Protein AF-A0A523D153-F1 (afdb_monomer_lite)

pLDDT: mean 90.34, std 15.84, range [31.28, 98.62]

Sequence (306 aa):
MENKLIPFLAMSMILGVILCGTTPAQNKPKIAVFAGSNATVQNSVPLVSSNKARAQHGLPLRTNPDGSPDRFDHLVPQRLAAPVEVLIEQFSGHPLERDVAELYGPPDGYLDSKGRLHTTRQNPEDKPVYRVTLLPEDGLYLLPYMALQADGTAWDAPCAFPNSPFEKCRQTFFPDPSRLFEEIDRGIGGNSGGGTANLLSSKADFDFFRALPSGGYTKGLSHTDRTDVGSGGIEPETVGEDFFPYAPYRKDPRMEDLAKVTNTVQRALNTGDYVGAIWLESSYNVAGTTYWLNLLIDTELPISGN

Radius of gyration: 28.67 Å; chains: 1; bounding box: 103×35×86 Å

Secondary structure (DSSP, 8-state):
------PPP-----------------PPPEEEEEE-TT-GGGBPPP-PPPHHHHHHTTPPPPB-TTSPBPS-PPEEEEE-SS-EEEEEETT-S-GGGGTTGGGSPPPSEEE-TTS-EESS--STTPEEEEEEEE-GGG-EEEEE---B-TTSPBP-SSBSSTT--GGGB---B-SSTHHHHHHHHHSGGG--TTS-S-TTTTT-EEEEEESS-SS--TT-B-GGG--SS-SSPBPPP-BTTTB--SSSS--PPPTTHHHHHHHHHHHHHTTS--S-EEEE--TTTHHHHHHHHHHH---SS-EEE-

Structure (mmCIF, N/CA/C/O backbone):
data_AF-A0A523D153-F1
#
_entry.id   AF-A0A523D153-F1
#
loop_
_atom_site.group_PDB
_atom_site.id
_atom_site.type_symbol
_atom_site.label_atom_id
_atom_site.label_alt_id
_atom_site.label_comp_id
_atom_site.label_asym_id
_atom_site.label_entity_id
_atom_site.label_seq_id
_atom_site.pdbx_PDB_ins_code
_atom_site.Cartn_x
_atom_site.Cartn_y
_atom_site.Cartn_z
_atom_site.occupancy
_atom_site.B_iso_or_equiv
_atom_site.auth_seq_id
_atom_site.auth_comp_id
_atom_site.auth_asym_id
_atom_site.auth_atom_id
_atom_site.pdbx_PDB_model_num
ATOM 1 N N . MET A 1 1 ? 78.912 -14.822 59.080 1.00 39.81 1 MET A N 1
ATOM 2 C CA . MET A 1 1 ? 79.195 -15.597 57.856 1.00 39.81 1 MET A CA 1
ATOM 3 C C . MET A 1 1 ? 77.979 -15.493 56.966 1.00 39.81 1 MET A C 1
ATOM 5 O O . MET A 1 1 ? 76.878 -15.777 57.415 1.00 39.81 1 MET A O 1
ATOM 9 N N . GLU A 1 2 ? 78.199 -14.931 55.787 1.00 36.19 2 GLU A N 1
ATOM 10 C CA . GLU A 1 2 ? 77.207 -14.559 54.782 1.00 36.19 2 GLU A CA 1
ATOM 11 C C . GLU A 1 2 ? 76.484 -15.768 54.174 1.00 36.19 2 GLU A C 1
ATOM 13 O O . GLU A 1 2 ? 77.119 -16.779 53.888 1.00 36.19 2 GLU A O 1
ATOM 18 N N . ASN A 1 3 ? 75.176 -15.628 53.923 1.00 34.31 3 ASN A N 1
ATOM 19 C CA . ASN A 1 3 ? 74.532 -15.711 52.595 1.00 34.31 3 ASN A CA 1
ATOM 20 C C . ASN A 1 3 ? 72.999 -15.777 52.776 1.00 34.31 3 ASN A C 1
ATOM 22 O O . ASN A 1 3 ? 72.496 -16.666 53.450 1.00 34.31 3 ASN A O 1
ATOM 26 N N . LYS A 1 4 ? 72.271 -14.703 52.426 1.00 36.41 4 LYS A N 1
ATOM 27 C CA . LYS A 1 4 ? 71.553 -14.442 51.146 1.00 36.41 4 LYS A CA 1
ATOM 28 C C . LYS A 1 4 ? 70.239 -15.249 51.015 1.00 36.41 4 LYS A C 1
ATOM 30 O O . LYS A 1 4 ? 70.281 -16.467 50.982 1.00 36.41 4 LYS A O 1
ATOM 35 N N . LEU A 1 5 ? 69.066 -14.601 51.152 1.00 36.75 5 LEU A N 1
ATOM 36 C CA . LEU A 1 5 ? 68.212 -14.004 50.082 1.00 36.75 5 LEU A CA 1
ATOM 37 C C . LEU A 1 5 ? 67.652 -15.089 49.124 1.00 36.75 5 LEU A C 1
ATOM 39 O O . LEU A 1 5 ? 68.444 -15.764 48.484 1.00 36.75 5 LEU A O 1
ATOM 43 N N . ILE A 1 6 ? 66.338 -15.352 48.990 1.00 37.50 6 ILE A N 1
ATOM 44 C CA . ILE A 1 6 ? 65.244 -14.545 48.377 1.00 37.50 6 ILE A CA 1
ATOM 45 C C . ILE A 1 6 ? 63.871 -15.207 48.710 1.00 37.50 6 ILE A C 1
ATOM 47 O O . ILE A 1 6 ? 63.820 -16.436 48.779 1.00 37.50 6 ILE A O 1
ATOM 51 N N . PRO A 1 7 ? 62.750 -14.460 48.855 1.00 42.81 7 PRO A N 1
ATOM 52 C CA . PRO A 1 7 ? 61.400 -15.019 48.994 1.00 42.81 7 PRO A CA 1
ATOM 53 C C . PRO A 1 7 ? 60.719 -15.267 47.632 1.00 42.81 7 PRO A C 1
ATOM 55 O O . PRO A 1 7 ? 60.815 -14.445 46.721 1.00 42.81 7 PRO A O 1
ATOM 58 N N . PHE A 1 8 ? 59.985 -16.376 47.498 1.00 34.81 8 PHE A N 1
ATOM 59 C CA . PHE A 1 8 ? 59.104 -16.623 46.351 1.00 34.81 8 PHE A CA 1
ATOM 60 C C . PHE A 1 8 ? 57.790 -15.848 46.515 1.00 34.81 8 PHE A C 1
ATOM 62 O O . PHE A 1 8 ? 57.039 -16.045 47.470 1.00 34.81 8 PHE A O 1
ATOM 69 N N . LEU A 1 9 ? 57.538 -14.961 45.557 1.00 34.19 9 LEU A N 1
ATOM 70 C CA . LEU A 1 9 ? 56.315 -14.193 45.372 1.00 34.19 9 LEU A CA 1
ATOM 71 C C . LEU A 1 9 ? 55.203 -15.139 44.876 1.00 34.19 9 LEU A C 1
ATOM 73 O O . LEU A 1 9 ? 55.314 -15.711 43.792 1.00 34.19 9 LEU A O 1
ATOM 77 N N . ALA A 1 10 ? 54.136 -15.318 45.655 1.00 35.00 10 ALA A N 1
ATOM 78 C CA . ALA A 1 10 ? 52.943 -16.036 45.214 1.00 35.00 10 ALA A CA 1
ATOM 79 C C . ALA A 1 10 ? 52.127 -15.132 44.274 1.00 35.00 10 ALA A C 1
ATOM 81 O O . ALA A 1 10 ? 51.508 -14.158 44.701 1.00 35.00 10 ALA A O 1
ATOM 82 N N . MET A 1 11 ? 52.158 -15.445 42.979 1.00 31.28 11 MET A N 1
ATOM 83 C CA . MET A 1 11 ? 51.355 -14.788 41.953 1.00 31.28 11 MET A CA 1
ATOM 84 C C . MET A 1 11 ? 49.903 -15.271 42.065 1.00 31.28 11 MET A C 1
ATOM 86 O O . MET A 1 11 ? 49.572 -16.379 41.650 1.00 31.28 11 MET A O 1
ATOM 90 N N . SER A 1 12 ? 49.043 -14.447 42.662 1.00 36.75 12 SER A N 1
ATOM 91 C CA . SER A 1 12 ? 47.602 -14.692 42.734 1.00 36.75 12 SER A CA 1
ATOM 92 C C . SER A 1 12 ? 46.968 -14.360 41.378 1.00 36.75 12 SER A C 1
ATOM 94 O O . SER A 1 12 ? 46.832 -13.192 41.014 1.00 36.75 12 SER A O 1
ATOM 96 N N . MET A 1 13 ? 46.633 -15.390 40.595 1.00 32.81 13 MET A N 1
ATOM 97 C CA . MET A 1 13 ? 45.833 -15.260 39.374 1.00 32.81 13 MET A CA 1
ATOM 98 C C . MET A 1 13 ? 44.386 -14.936 39.763 1.00 32.81 13 MET A C 1
ATOM 100 O O . MET A 1 13 ? 43.643 -15.803 40.220 1.00 32.81 13 MET A O 1
ATOM 104 N N . ILE A 1 14 ? 43.980 -13.682 39.566 1.00 41.72 14 ILE A N 1
ATOM 105 C CA . ILE A 1 14 ? 42.570 -13.286 39.570 1.00 41.72 14 ILE A CA 1
ATOM 106 C C . ILE A 1 14 ? 41.962 -13.807 38.267 1.00 41.72 14 ILE A C 1
ATOM 108 O O . ILE A 1 14 ? 42.199 -13.262 37.189 1.00 41.72 14 ILE A O 1
ATOM 112 N N . LEU A 1 15 ? 41.202 -14.895 38.369 1.00 38.06 15 LEU A N 1
ATOM 113 C CA . LEU A 1 15 ? 40.395 -15.425 37.280 1.00 38.06 15 LEU A CA 1
ATOM 114 C C . LEU A 1 15 ? 39.203 -14.477 37.071 1.00 38.06 15 LEU A C 1
ATOM 116 O O . LEU A 1 15 ? 38.186 -14.564 37.757 1.00 38.06 15 LEU A O 1
ATOM 120 N N . GLY A 1 16 ? 39.365 -13.518 36.159 1.00 37.78 16 GLY A N 1
ATOM 121 C CA . GLY A 1 16 ? 38.284 -12.658 35.696 1.00 37.78 16 GLY A CA 1
ATOM 122 C C . GLY A 1 16 ? 37.251 -13.495 34.950 1.00 37.78 16 GLY A C 1
ATOM 123 O O . GLY A 1 16 ? 37.474 -13.898 33.811 1.00 37.78 16 GLY A O 1
ATOM 124 N N . VAL A 1 17 ? 36.121 -13.762 35.600 1.00 40.28 17 VAL A N 1
ATOM 125 C CA . VAL A 1 17 ? 34.927 -14.286 34.939 1.00 40.28 17 VAL A CA 1
ATOM 126 C C . VAL A 1 17 ? 34.417 -13.185 34.015 1.00 40.28 17 VAL A C 1
ATOM 128 O O . VAL A 1 17 ? 33.747 -12.247 34.444 1.00 40.28 17 VAL A O 1
ATOM 131 N N . ILE A 1 18 ? 34.769 -13.282 32.734 1.00 45.41 18 ILE A N 1
ATOM 132 C CA . ILE A 1 18 ? 34.091 -12.550 31.670 1.00 45.41 18 ILE A CA 1
ATOM 133 C C . ILE A 1 18 ? 32.700 -13.176 31.573 1.00 45.41 18 ILE A C 1
ATOM 135 O O . ILE A 1 18 ? 32.500 -14.191 30.907 1.00 45.41 18 ILE A O 1
ATOM 139 N N . LEU A 1 19 ? 31.741 -12.590 32.290 1.00 42.06 19 LEU A N 1
ATOM 140 C CA . LEU A 1 19 ? 30.324 -12.766 32.010 1.00 42.06 19 LEU A CA 1
ATOM 141 C C . LEU A 1 19 ? 30.092 -12.202 30.609 1.00 42.06 19 LEU A C 1
ATOM 143 O O . LEU A 1 19 ? 29.842 -11.013 30.425 1.00 42.06 19 LEU A O 1
ATOM 147 N N . CYS A 1 20 ? 30.221 -13.073 29.609 1.00 40.22 20 CYS A N 1
ATOM 148 C CA . CYS A 1 20 ? 29.658 -12.866 28.289 1.00 40.22 20 CYS A CA 1
ATOM 149 C C . CYS A 1 20 ? 28.137 -12.898 28.474 1.00 40.22 20 CYS A C 1
ATOM 151 O O . CYS A 1 20 ? 27.485 -13.927 28.315 1.00 40.22 20 CYS A O 1
ATOM 153 N N . GLY A 1 21 ? 27.592 -11.783 28.959 1.00 40.19 21 GLY A N 1
ATOM 154 C CA . GLY A 1 21 ? 26.166 -11.558 28.997 1.00 40.19 21 GLY A CA 1
ATOM 155 C C . GLY A 1 21 ? 25.703 -11.492 27.556 1.00 40.19 2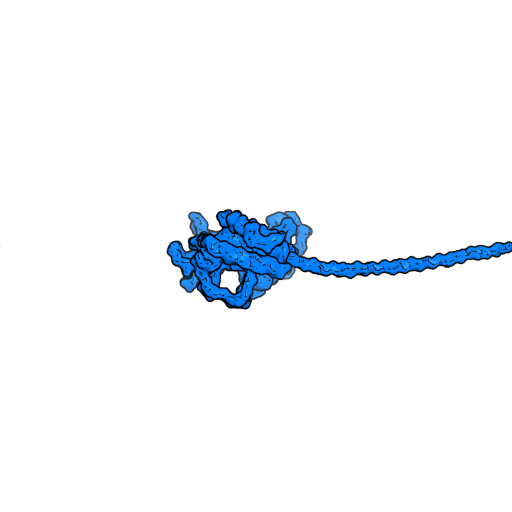1 GLY A C 1
ATOM 156 O O . GLY A 1 21 ? 25.866 -10.469 26.898 1.00 40.19 21 GLY A O 1
ATOM 157 N N . THR A 1 22 ? 25.134 -12.586 27.063 1.00 43.88 22 THR A N 1
ATOM 158 C CA . THR A 1 22 ? 24.150 -12.516 25.992 1.00 43.88 22 THR A CA 1
ATOM 159 C C . THR A 1 22 ? 23.077 -11.564 26.495 1.00 43.88 22 THR A C 1
ATOM 161 O O . THR A 1 22 ? 22.284 -11.928 27.365 1.00 43.88 22 THR A O 1
ATOM 164 N N . THR A 1 23 ? 23.107 -10.313 26.042 1.00 40.59 23 THR A N 1
ATOM 165 C CA . THR A 1 23 ? 21.987 -9.404 26.248 1.00 40.59 23 THR A CA 1
ATOM 166 C C . THR A 1 23 ? 20.793 -10.121 25.623 1.00 40.59 23 THR A C 1
ATOM 168 O O . THR A 1 23 ? 20.863 -10.426 24.428 1.00 40.59 23 THR A O 1
ATOM 171 N N . PRO A 1 24 ? 19.755 -10.509 26.386 1.00 47.00 24 PRO A N 1
ATOM 172 C CA . PRO A 1 24 ? 18.552 -11.023 25.755 1.00 47.00 24 PRO A CA 1
ATOM 173 C C . PRO A 1 24 ? 18.107 -9.957 24.758 1.00 47.00 24 PRO A C 1
ATOM 175 O O . PRO A 1 24 ? 18.145 -8.767 25.086 1.00 47.00 24 PRO A O 1
ATOM 178 N N . ALA A 1 25 ? 17.772 -10.368 23.531 1.00 51.56 25 ALA A N 1
ATOM 179 C CA . ALA A 1 25 ? 17.141 -9.470 22.578 1.00 51.56 25 ALA A CA 1
ATOM 180 C C . ALA A 1 25 ? 16.007 -8.773 23.332 1.00 51.56 25 ALA A C 1
ATOM 182 O O . A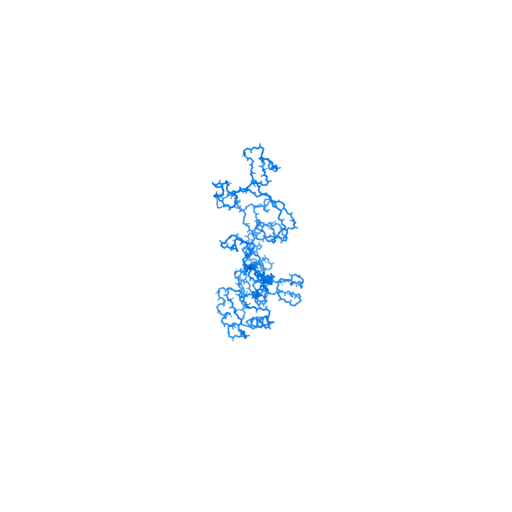LA A 1 25 ? 15.123 -9.440 23.870 1.00 51.56 25 ALA A O 1
ATOM 183 N N . GLN A 1 26 ? 16.108 -7.456 23.495 1.00 56.56 26 GLN A N 1
ATOM 184 C CA . GLN A 1 26 ? 15.064 -6.697 24.158 1.00 56.56 26 GLN A CA 1
ATOM 185 C C . GLN A 1 26 ? 13.798 -6.937 23.337 1.00 56.56 26 GLN A C 1
ATOM 187 O O . GLN A 1 26 ? 13.765 -6.568 22.163 1.00 56.56 26 GLN A O 1
ATOM 192 N N . ASN A 1 27 ? 12.810 -7.631 23.913 1.00 84.62 27 ASN A N 1
ATOM 193 C CA . ASN A 1 27 ? 11.540 -7.860 23.232 1.00 84.62 27 ASN A CA 1
ATOM 194 C C . ASN A 1 27 ? 11.013 -6.499 22.780 1.00 84.62 27 ASN A C 1
ATOM 196 O O . ASN A 1 27 ? 10.956 -5.560 23.583 1.00 84.62 27 ASN A O 1
ATOM 200 N N . LYS A 1 28 ? 10.705 -6.376 21.486 1.00 93.31 28 LYS A N 1
ATOM 201 C CA . LYS A 1 28 ? 10.177 -5.129 20.943 1.00 93.31 28 LYS A CA 1
ATOM 202 C C . LYS A 1 28 ? 8.884 -4.779 21.688 1.00 93.31 28 LYS A C 1
ATOM 204 O O . LYS A 1 28 ? 8.113 -5.681 22.019 1.00 93.31 28 LYS A O 1
ATOM 209 N N . PRO A 1 29 ? 8.639 -3.492 21.984 1.00 96.50 29 PRO A N 1
ATOM 210 C CA . PRO A 1 29 ? 7.353 -3.078 22.522 1.00 96.50 29 PRO A CA 1
ATOM 211 C C . PRO A 1 29 ? 6.242 -3.452 21.543 1.00 96.50 29 PRO A C 1
ATOM 213 O O . PRO A 1 29 ? 6.431 -3.356 20.330 1.00 96.50 29 PRO A O 1
ATOM 216 N N . LYS A 1 30 ? 5.078 -3.829 22.071 1.00 97.69 30 LYS A N 1
ATOM 217 C CA . LYS A 1 30 ? 3.891 -4.101 21.263 1.00 97.69 30 LYS A CA 1
ATOM 218 C C . LYS A 1 30 ? 2.938 -2.908 21.300 1.00 97.69 30 LYS A C 1
ATOM 220 O O . LYS A 1 30 ? 2.660 -2.378 22.377 1.00 97.69 30 LYS A O 1
ATOM 225 N N . ILE A 1 31 ? 2.445 -2.477 20.142 1.00 98.50 31 ILE A N 1
ATOM 226 C CA . ILE A 1 31 ? 1.562 -1.311 19.997 1.00 98.50 31 ILE A CA 1
ATOM 227 C C . ILE A 1 31 ? 0.263 -1.736 19.308 1.00 98.50 31 ILE A C 1
ATOM 229 O O . ILE A 1 31 ? 0.290 -2.384 18.262 1.00 98.50 31 ILE A O 1
ATOM 233 N N . ALA A 1 32 ? -0.876 -1.341 19.879 1.00 98.50 32 ALA A N 1
ATOM 234 C CA . ALA A 1 32 ? -2.181 -1.528 19.252 1.00 98.50 32 ALA A CA 1
ATOM 235 C C . ALA A 1 32 ? -2.463 -0.393 18.254 1.00 98.50 32 ALA A C 1
ATOM 237 O O . ALA A 1 32 ? -2.376 0.783 18.605 1.00 98.50 32 ALA A O 1
ATOM 238 N N . VAL A 1 33 ? -2.818 -0.717 17.013 1.00 98.62 33 VAL A N 1
ATOM 239 C CA . VAL A 1 33 ? -3.101 0.269 15.961 1.00 98.62 33 VAL A CA 1
ATOM 240 C C . VAL A 1 33 ? -4.549 0.129 15.513 1.00 98.62 33 VAL A C 1
ATOM 242 O O . VAL A 1 33 ? -4.951 -0.893 14.962 1.00 98.62 33 VAL A O 1
ATOM 245 N N . PHE A 1 34 ? -5.341 1.171 15.728 1.00 98.31 34 PHE A N 1
ATOM 246 C CA . PHE A 1 34 ? -6.773 1.170 15.471 1.00 98.31 34 PHE A CA 1
ATOM 247 C C . PHE A 1 34 ? -7.101 1.916 14.179 1.00 98.31 34 PHE A C 1
ATOM 249 O O . PHE A 1 34 ? -6.749 3.085 14.012 1.00 98.31 34 PHE A O 1
ATOM 256 N N . ALA A 1 35 ? -7.833 1.252 13.286 1.00 97.31 35 ALA A N 1
ATOM 257 C CA . ALA A 1 35 ? -8.480 1.893 12.154 1.00 97.31 35 ALA A CA 1
ATOM 258 C C . ALA A 1 35 ? -9.766 2.599 12.604 1.00 97.31 35 ALA A C 1
ATOM 260 O O . ALA A 1 35 ? -10.737 1.948 13.007 1.00 97.31 35 ALA A O 1
ATOM 261 N N . GLY A 1 36 ? -9.754 3.924 12.496 1.00 95.81 36 GLY A N 1
ATOM 262 C CA . GLY A 1 36 ? -10.896 4.813 12.639 1.00 95.81 36 GLY A CA 1
ATOM 263 C C . GLY A 1 36 ? -11.528 5.208 11.302 1.00 95.81 36 GLY A C 1
ATOM 264 O O . GLY A 1 36 ? -11.120 4.771 10.212 1.00 95.81 36 GLY A O 1
ATOM 265 N N . SER A 1 37 ? -12.571 6.031 11.410 1.00 95.06 37 SER A N 1
ATOM 266 C CA . SER A 1 37 ? -13.444 6.380 10.291 1.00 95.06 37 SER A CA 1
ATOM 267 C C . SER A 1 37 ? -12.774 7.366 9.343 1.00 95.06 37 SER A C 1
ATOM 269 O O . SER A 1 37 ? -11.946 8.180 9.746 1.00 95.06 37 SER A O 1
ATOM 271 N N . ASN A 1 38 ? -13.131 7.333 8.060 1.00 94.75 38 ASN A N 1
ATOM 272 C CA . ASN A 1 38 ? -12.709 8.337 7.080 1.00 94.75 38 ASN A CA 1
ATOM 273 C C . ASN A 1 38 ? -11.177 8.595 7.018 1.00 94.75 38 ASN A C 1
ATOM 275 O O . ASN A 1 38 ? -10.746 9.648 6.544 1.00 94.75 38 ASN A O 1
ATOM 279 N N . ALA A 1 39 ? -10.352 7.657 7.487 1.00 94.81 39 ALA A N 1
ATOM 280 C CA . ALA A 1 39 ? -8.916 7.790 7.685 1.00 94.81 39 ALA A CA 1
ATOM 281 C C . ALA A 1 39 ? -8.197 7.866 6.336 1.00 94.81 39 ALA A C 1
ATOM 283 O O . ALA A 1 39 ? -7.869 6.852 5.721 1.00 94.81 39 ALA A O 1
ATOM 284 N N . THR A 1 40 ? -7.935 9.081 5.855 1.00 91.62 40 THR A N 1
ATOM 285 C CA . THR A 1 40 ? -7.307 9.308 4.544 1.00 91.62 40 THR A CA 1
ATOM 286 C C . THR A 1 40 ? -5.883 8.773 4.462 1.00 91.62 40 THR A C 1
ATOM 288 O O . THR A 1 40 ? -5.422 8.482 3.365 1.00 91.62 40 THR A O 1
ATOM 291 N N . VAL A 1 41 ? -5.212 8.582 5.602 1.00 92.12 41 VAL A N 1
ATOM 292 C CA . VAL A 1 41 ? -3.912 7.895 5.671 1.00 92.12 41 VAL A CA 1
ATOM 293 C C . VAL A 1 41 ? -4.006 6.426 5.241 1.00 92.12 41 VAL A C 1
ATOM 295 O O . VAL A 1 41 ? -3.044 5.872 4.730 1.00 92.12 41 VAL A O 1
ATOM 298 N N . GLN A 1 42 ? -5.181 5.805 5.377 1.00 93.94 42 GLN A N 1
ATOM 299 C CA . GLN A 1 42 ? -5.446 4.434 4.939 1.00 93.94 42 GLN A CA 1
ATOM 300 C C . GLN A 1 42 ? -5.998 4.374 3.506 1.00 93.94 42 GLN A C 1
ATOM 302 O O . GLN A 1 42 ? -6.538 3.351 3.101 1.00 93.94 42 GLN A O 1
ATOM 307 N N . ASN A 1 43 ? -5.925 5.461 2.735 1.00 93.44 43 ASN A N 1
ATOM 308 C CA . ASN A 1 43 ? -6.422 5.497 1.364 1.00 93.44 43 ASN A CA 1
ATOM 309 C C . ASN A 1 43 ? -5.305 5.253 0.345 1.00 93.44 43 ASN A C 1
ATOM 311 O O . ASN A 1 43 ? -4.259 5.895 0.387 1.00 93.44 43 ASN A O 1
ATOM 315 N N . SER A 1 44 ? -5.590 4.424 -0.653 1.00 90.69 44 SER A N 1
ATOM 316 C CA . SER A 1 44 ? -4.812 4.347 -1.887 1.00 90.69 44 SER A CA 1
ATOM 317 C C . SER A 1 44 ? -5.344 5.339 -2.925 1.00 90.69 44 SER A C 1
ATOM 319 O O . SER A 1 44 ? -6.539 5.648 -2.988 1.00 90.69 44 SER A O 1
ATOM 321 N N . VAL A 1 45 ? -4.454 5.867 -3.766 1.00 87.44 45 VAL A N 1
ATOM 322 C CA . VAL A 1 45 ? -4.877 6.632 -4.948 1.00 87.44 45 VAL A CA 1
ATOM 323 C C . VAL A 1 45 ? -5.671 5.732 -5.908 1.00 87.44 45 VAL A C 1
ATOM 325 O O . VAL A 1 45 ? -5.484 4.512 -5.902 1.00 87.44 45 VAL A O 1
ATOM 328 N N . PRO A 1 46 ? -6.545 6.293 -6.764 1.00 88.56 46 PRO A N 1
ATOM 329 C CA . PRO A 1 46 ? -7.259 5.505 -7.763 1.00 88.56 46 PRO A CA 1
ATOM 330 C C . PRO A 1 46 ? -6.304 4.670 -8.630 1.00 88.56 46 PRO A C 1
ATOM 332 O O . PRO A 1 46 ? -5.433 5.217 -9.303 1.00 88.56 46 PRO A O 1
ATOM 335 N N . LEU A 1 47 ? -6.489 3.348 -8.647 1.00 93.50 47 LEU A N 1
ATOM 336 C CA . LEU A 1 47 ? -5.630 2.436 -9.409 1.00 93.50 47 LEU A CA 1
ATOM 337 C C . LEU A 1 47 ? -6.050 2.421 -10.889 1.00 93.50 47 LEU A C 1
ATOM 339 O O . LEU A 1 47 ? -7.028 1.766 -11.260 1.00 93.50 47 LEU A O 1
ATOM 343 N N . VAL A 1 48 ? -5.348 3.165 -11.738 1.00 94.69 48 VAL A N 1
ATOM 344 C CA . VAL A 1 48 ? -5.672 3.328 -13.171 1.00 94.69 48 VAL A CA 1
ATOM 345 C C . VAL A 1 48 ? -4.937 2.280 -14.018 1.00 94.69 48 VAL A C 1
ATOM 347 O O . VAL A 1 48 ? -3.786 1.955 -13.755 1.00 94.69 48 VAL A O 1
ATOM 350 N N . SER A 1 49 ? -5.558 1.717 -15.052 1.00 96.94 49 SER A N 1
ATOM 351 C CA . SER A 1 49 ? -4.856 0.758 -15.917 1.00 96.94 49 SER A CA 1
ATOM 352 C C . SER A 1 49 ? -3.721 1.451 -16.677 1.00 96.94 49 SER A C 1
ATOM 354 O O . SER A 1 49 ? -3.951 2.428 -17.400 1.00 96.94 49 SER A O 1
ATOM 356 N N . SER A 1 50 ? -2.509 0.920 -16.519 1.00 97.25 50 SER A N 1
ATOM 357 C CA . SER A 1 50 ? -1.286 1.389 -17.181 1.00 97.25 50 SER A CA 1
ATOM 358 C C . SER A 1 50 ? -1.373 1.345 -18.711 1.00 97.25 50 SER A C 1
ATOM 360 O O . SER A 1 50 ? -2.110 0.544 -19.292 1.00 97.25 50 SER A O 1
ATOM 362 N N . ASN A 1 51 ? -0.556 2.153 -19.387 1.00 97.44 51 ASN A N 1
ATOM 363 C CA . ASN A 1 51 ? -0.336 2.056 -20.828 1.00 97.44 51 ASN A CA 1
ATOM 364 C C . ASN A 1 51 ? 0.260 0.703 -21.225 1.00 97.44 51 ASN A C 1
ATOM 366 O O . ASN A 1 51 ? -0.052 0.208 -22.305 1.00 97.44 51 ASN A O 1
ATOM 370 N N . LYS A 1 52 ? 1.032 0.053 -20.344 1.00 96.94 52 LYS A N 1
ATOM 371 C CA . LYS A 1 52 ? 1.463 -1.341 -20.541 1.00 96.94 52 LYS A CA 1
ATOM 372 C C . LYS A 1 52 ? 0.280 -2.304 -20.628 1.00 96.94 52 LYS A C 1
ATOM 374 O O . LYS A 1 52 ? 0.207 -3.070 -21.586 1.00 96.94 52 LYS A O 1
ATOM 379 N N . ALA A 1 53 ? -0.665 -2.228 -19.689 1.00 97.69 53 ALA A N 1
ATOM 380 C CA . ALA A 1 53 ? -1.883 -3.036 -19.737 1.00 97.69 53 ALA A CA 1
ATOM 381 C C . ALA A 1 53 ? -2.712 -2.722 -20.985 1.00 97.69 53 ALA A C 1
ATOM 383 O O . ALA A 1 53 ? -3.122 -3.620 -21.715 1.00 97.69 53 ALA A O 1
ATOM 384 N N . ARG A 1 54 ? -2.911 -1.434 -21.277 1.00 98.12 54 ARG A N 1
ATOM 385 C CA . ARG A 1 54 ? -3.693 -0.992 -22.436 1.00 98.12 54 ARG A CA 1
ATOM 386 C C . ARG A 1 54 ? -3.107 -1.504 -23.745 1.00 98.12 54 ARG A C 1
ATOM 388 O O . ARG A 1 54 ? -3.832 -2.114 -24.522 1.00 98.12 54 ARG A O 1
ATOM 395 N N . ALA A 1 55 ? -1.801 -1.339 -23.952 1.00 97.12 55 ALA A N 1
ATOM 396 C CA . ALA A 1 55 ? -1.109 -1.828 -25.141 1.00 97.12 55 ALA A CA 1
ATOM 397 C C . ALA A 1 55 ? -1.227 -3.352 -25.287 1.00 97.12 55 ALA A C 1
ATOM 399 O O . ALA A 1 55 ? -1.558 -3.838 -26.366 1.00 97.12 55 ALA A O 1
ATOM 400 N N . GLN A 1 56 ? -1.009 -4.099 -24.198 1.00 97.94 56 GLN A N 1
ATOM 401 C CA . GLN A 1 56 ? -1.110 -5.561 -24.194 1.00 97.94 56 GLN A CA 1
ATOM 402 C C . GLN A 1 56 ? -2.509 -6.058 -24.592 1.00 97.94 56 GLN A C 1
ATOM 404 O O . GLN A 1 56 ? -2.630 -7.116 -25.207 1.00 97.94 56 GLN A O 1
ATOM 409 N N . HIS A 1 57 ? -3.552 -5.292 -24.272 1.00 97.88 57 HIS A N 1
ATOM 410 C CA . HIS A 1 57 ? -4.946 -5.651 -24.528 1.00 97.88 57 HIS A CA 1
ATOM 411 C C . HIS A 1 57 ? -5.590 -4.880 -25.694 1.00 97.88 57 HIS A C 1
ATOM 413 O O . HIS A 1 57 ? -6.799 -4.971 -25.889 1.00 97.88 57 HIS A O 1
ATOM 419 N N . GLY A 1 58 ? -4.811 -4.134 -26.487 1.00 97.50 58 GLY A N 1
ATOM 420 C CA . GLY A 1 58 ? -5.324 -3.383 -27.640 1.00 97.50 58 GLY A CA 1
ATOM 421 C C . GLY A 1 58 ? -6.278 -2.235 -27.281 1.00 97.50 58 GLY A C 1
ATO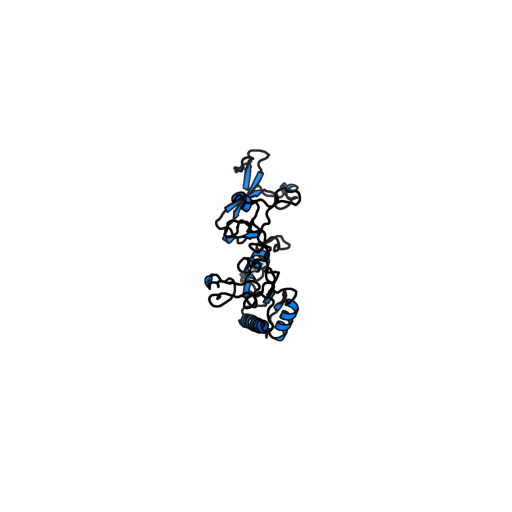M 422 O O . GLY A 1 58 ? -7.106 -1.843 -28.101 1.00 97.50 58 GLY A O 1
ATOM 423 N N . LEU A 1 59 ? -6.186 -1.703 -26.060 1.00 98.00 59 LEU A N 1
ATOM 424 C CA . LEU A 1 59 ? -6.994 -0.580 -25.588 1.00 98.00 59 LEU A CA 1
ATOM 425 C C . LEU A 1 59 ? -6.336 0.763 -25.944 1.00 98.00 59 LEU A C 1
ATOM 427 O O . LEU A 1 59 ? -5.106 0.838 -26.038 1.00 98.00 59 LEU A O 1
ATOM 431 N N . PRO A 1 60 ? -7.120 1.853 -26.072 1.00 96.81 60 PRO A N 1
ATOM 432 C CA . PRO A 1 60 ? -6.572 3.190 -26.258 1.00 96.81 60 PRO A CA 1
ATOM 433 C C . PRO A 1 60 ? -5.570 3.544 -25.159 1.00 96.81 60 PRO A C 1
ATOM 435 O O . PRO A 1 60 ? -5.860 3.388 -23.965 1.00 96.81 60 PRO A O 1
ATOM 438 N N . LEU A 1 61 ? -4.397 4.025 -25.572 1.00 97.25 61 LEU A N 1
ATOM 439 C CA . LEU A 1 61 ? -3.376 4.525 -24.659 1.00 97.25 61 LEU A CA 1
ATOM 440 C C . LEU A 1 61 ? -3.829 5.846 -24.042 1.00 97.25 61 LEU A C 1
ATOM 442 O O . LEU A 1 61 ? -4.517 6.646 -24.675 1.00 97.25 61 LEU A O 1
ATOM 446 N N . ARG A 1 62 ? -3.402 6.081 -22.807 1.00 95.56 62 ARG A N 1
ATOM 447 C CA . ARG A 1 62 ? -3.475 7.390 -22.175 1.00 95.56 62 ARG A CA 1
ATOM 448 C C . ARG A 1 62 ? -2.449 8.319 -22.804 1.00 95.56 62 ARG A C 1
ATOM 450 O O . ARG A 1 62 ? -1.345 7.879 -23.144 1.00 95.56 62 ARG A O 1
ATOM 457 N N . THR A 1 63 ? -2.838 9.577 -22.950 1.00 96.50 63 THR A N 1
ATOM 458 C CA . THR A 1 63 ? -2.054 10.607 -23.625 1.00 96.50 63 THR A CA 1
ATOM 459 C C . THR A 1 63 ? -1.941 11.868 -22.782 1.00 96.50 63 THR A C 1
ATOM 461 O O . THR A 1 63 ? -2.894 12.273 -22.109 1.00 96.50 63 THR A O 1
ATOM 464 N N . ASN A 1 64 ? -0.812 12.548 -22.941 1.00 93.94 64 ASN A N 1
ATOM 465 C CA . ASN A 1 64 ? -0.575 13.901 -22.473 1.00 93.94 64 ASN A CA 1
ATOM 466 C C . ASN A 1 64 ? -1.518 14.901 -23.179 1.00 93.94 64 ASN A C 1
ATOM 468 O O . ASN A 1 64 ? -2.121 14.573 -24.208 1.00 93.94 64 ASN A O 1
ATOM 472 N N . PRO A 1 65 ? -1.611 16.155 -22.693 1.00 95.25 65 PRO A N 1
ATOM 473 C CA . PRO A 1 65 ? -2.421 17.194 -23.336 1.00 95.25 65 PRO A CA 1
ATOM 474 C C . PRO A 1 65 ? -2.059 17.491 -24.801 1.00 95.25 65 PRO A C 1
ATOM 476 O O . PRO A 1 65 ? -2.903 17.983 -25.543 1.00 95.25 65 PRO A O 1
ATOM 479 N N . ASP A 1 66 ? -0.827 17.195 -25.227 1.00 95.38 66 ASP A N 1
ATOM 480 C CA . ASP A 1 66 ? -0.359 17.356 -26.611 1.00 95.38 66 ASP A CA 1
ATOM 481 C C . ASP A 1 66 ? -0.687 16.155 -27.525 1.00 95.38 66 ASP A C 1
ATOM 483 O O . ASP A 1 66 ? -0.334 16.155 -28.703 1.00 95.38 66 ASP A O 1
ATOM 487 N N . GLY A 1 67 ? -1.363 15.130 -26.992 1.00 94.81 67 GLY A N 1
ATOM 488 C CA . GLY A 1 67 ? -1.742 13.911 -27.706 1.00 94.81 67 GLY A CA 1
ATOM 489 C C . GLY A 1 67 ? -0.658 12.831 -27.760 1.00 94.81 67 GLY A C 1
ATOM 490 O O . GLY A 1 67 ? -0.927 11.734 -28.252 1.00 94.81 67 GLY A O 1
ATOM 491 N N . SER A 1 68 ? 0.550 13.083 -27.246 1.00 95.69 68 SER A N 1
ATOM 492 C CA . SER A 1 68 ? 1.579 12.045 -27.127 1.00 95.69 68 SER A CA 1
ATOM 493 C C . SER A 1 68 ? 1.206 11.027 -26.039 1.00 95.69 68 SER A C 1
ATOM 495 O O . SER A 1 68 ? 0.636 11.421 -25.023 1.00 95.69 68 SER A O 1
ATOM 497 N N . PRO A 1 69 ? 1.509 9.724 -26.192 1.00 95.00 69 PRO A N 1
ATOM 498 C CA . PRO A 1 69 ? 1.253 8.746 -25.136 1.00 95.00 69 PRO A CA 1
ATOM 499 C C . PRO A 1 69 ? 1.980 9.095 -23.832 1.00 95.00 69 PRO A C 1
ATOM 501 O O . PRO A 1 69 ? 3.136 9.527 -23.865 1.00 95.00 69 PRO A O 1
ATOM 504 N N . ASP A 1 70 ? 1.331 8.855 -22.689 1.00 93.75 70 ASP A N 1
ATOM 505 C CA . ASP A 1 70 ? 1.961 9.006 -21.375 1.00 93.75 70 ASP A CA 1
ATOM 506 C C . ASP A 1 70 ? 3.255 8.181 -21.350 1.00 93.75 70 ASP A C 1
ATOM 508 O O . ASP A 1 70 ? 3.244 6.967 -21.589 1.00 93.75 70 ASP A O 1
ATOM 512 N N . ARG A 1 71 ? 4.384 8.847 -21.070 1.00 91.56 71 ARG A N 1
ATOM 513 C CA . ARG A 1 71 ? 5.707 8.204 -21.058 1.00 91.56 71 ARG A CA 1
ATOM 514 C C . ARG A 1 71 ? 5.842 7.196 -19.917 1.00 91.56 71 ARG A C 1
ATOM 516 O O . ARG A 1 71 ? 6.539 6.194 -20.068 1.00 91.56 71 ARG A O 1
ATOM 523 N N . PHE A 1 72 ? 5.238 7.497 -18.771 1.00 93.19 72 PHE A N 1
ATOM 524 C CA . PHE A 1 72 ? 5.384 6.726 -17.544 1.00 93.19 72 PHE A CA 1
ATOM 525 C C . PHE A 1 72 ? 4.027 6.282 -17.021 1.00 93.19 72 PHE A C 1
ATOM 527 O O . PHE A 1 72 ? 3.092 7.074 -16.930 1.00 93.19 72 PHE A O 1
ATOM 534 N N . ASP A 1 73 ? 3.962 5.020 -16.617 1.00 92.81 73 ASP A N 1
ATOM 535 C CA . ASP A 1 73 ? 2.871 4.518 -15.799 1.00 92.81 73 ASP A CA 1
ATOM 536 C C . ASP A 1 73 ? 3.094 4.946 -14.350 1.00 92.81 73 ASP A C 1
ATOM 538 O O . ASP A 1 73 ? 4.227 4.928 -13.861 1.00 92.81 73 ASP A O 1
ATOM 542 N N . HIS A 1 74 ? 2.021 5.282 -13.636 1.00 90.75 74 HIS A N 1
ATOM 543 C CA . HIS A 1 74 ? 2.124 5.355 -12.184 1.00 90.75 74 HIS A CA 1
ATOM 544 C C . HIS A 1 74 ? 2.409 3.955 -11.627 1.00 90.75 74 HIS A C 1
ATOM 546 O O . HIS A 1 74 ? 1.941 2.938 -12.152 1.00 90.75 74 HIS A O 1
ATOM 552 N N . LEU A 1 75 ? 3.194 3.918 -10.558 1.00 94.00 75 LEU A N 1
ATOM 553 C CA . LEU A 1 75 ? 3.538 2.688 -9.869 1.00 94.00 75 LEU A CA 1
ATOM 554 C C . LEU A 1 75 ? 2.668 2.538 -8.631 1.00 94.00 75 LEU A C 1
ATOM 556 O O . LEU A 1 75 ? 2.397 3.516 -7.934 1.00 94.00 75 LEU A O 1
ATOM 560 N N . VAL A 1 76 ? 2.259 1.307 -8.352 1.00 94.06 76 VAL A N 1
ATOM 561 C CA . VAL A 1 76 ? 1.455 0.964 -7.180 1.00 94.06 76 VAL A CA 1
ATOM 562 C C . VAL A 1 76 ? 2.100 -0.208 -6.434 1.00 94.06 76 VAL A C 1
ATOM 564 O O . VAL A 1 76 ? 2.677 -1.085 -7.088 1.00 94.06 76 VAL A O 1
ATOM 567 N N . PRO A 1 77 ? 2.030 -0.253 -5.090 1.00 94.81 77 PRO A N 1
ATOM 568 C CA . PRO A 1 77 ? 2.591 -1.358 -4.316 1.00 94.81 77 PRO A CA 1
ATOM 569 C C . PRO A 1 77 ? 1.836 -2.668 -4.597 1.00 94.81 77 PRO A C 1
ATOM 571 O O . PRO A 1 77 ? 0.639 -2.794 -4.328 1.00 94.81 77 PRO A O 1
ATOM 574 N N . GLN A 1 78 ? 2.523 -3.655 -5.167 1.00 95.56 78 GLN A N 1
ATOM 575 C CA . GLN A 1 78 ? 1.965 -4.948 -5.577 1.00 95.56 78 GLN A CA 1
ATOM 576 C C . GLN A 1 78 ? 2.918 -6.090 -5.224 1.00 95.56 78 GLN A C 1
ATOM 578 O O . GLN A 1 78 ? 4.125 -5.894 -5.121 1.00 95.56 78 GLN A O 1
ATOM 583 N N . ARG A 1 79 ? 2.373 -7.296 -5.050 1.00 96.38 79 ARG A N 1
ATOM 584 C CA . ARG A 1 79 ? 3.161 -8.502 -4.766 1.00 96.38 79 ARG A CA 1
ATOM 585 C C . ARG A 1 79 ? 3.577 -9.204 -6.051 1.00 96.38 79 ARG A C 1
ATOM 587 O O . ARG A 1 79 ? 2.848 -9.176 -7.044 1.00 96.38 79 ARG A O 1
ATOM 594 N N . LEU A 1 80 ? 4.714 -9.886 -6.000 1.00 97.50 80 LEU A N 1
ATOM 595 C CA . LEU A 1 80 ? 5.091 -10.854 -7.023 1.00 97.50 80 LEU A CA 1
ATOM 596 C C . LEU A 1 80 ? 4.341 -12.170 -6.797 1.00 97.50 80 LEU A C 1
ATOM 598 O O . LEU A 1 80 ? 4.127 -12.582 -5.662 1.00 97.50 80 LEU A O 1
ATOM 602 N N . ALA A 1 81 ? 3.962 -12.838 -7.886 1.00 97.50 81 ALA A N 1
ATOM 603 C CA . ALA A 1 81 ? 3.355 -14.170 -7.829 1.00 97.50 81 ALA A CA 1
ATOM 604 C C . ALA A 1 81 ? 4.396 -15.305 -7.876 1.00 97.50 81 ALA A C 1
ATOM 606 O O . ALA A 1 81 ? 4.078 -16.449 -7.565 1.00 97.50 81 ALA A O 1
ATOM 607 N N . ALA A 1 82 ? 5.627 -14.999 -8.290 1.00 98.19 82 ALA A N 1
ATOM 608 C CA . ALA A 1 82 ? 6.746 -15.928 -8.363 1.00 98.19 82 ALA A CA 1
ATOM 609 C C . ALA A 1 82 ? 8.074 -15.152 -8.288 1.00 98.19 82 ALA A C 1
ATOM 611 O O . ALA A 1 82 ? 8.086 -13.961 -8.619 1.00 98.19 82 ALA A O 1
ATOM 612 N N . PRO A 1 83 ? 9.181 -15.811 -7.901 1.00 98.31 83 PRO A N 1
ATOM 613 C CA . PRO A 1 83 ? 10.513 -15.228 -7.986 1.00 98.31 83 PRO A CA 1
ATOM 614 C C . PRO A 1 83 ? 10.847 -14.714 -9.389 1.00 98.31 83 PRO A C 1
ATOM 616 O O . PRO A 1 83 ? 10.516 -15.359 -10.387 1.00 98.31 83 PRO A O 1
ATOM 619 N N . VAL A 1 84 ? 11.546 -13.582 -9.472 1.00 98.19 84 VAL A N 1
ATOM 620 C CA . VAL A 1 84 ? 12.021 -13.018 -10.742 1.00 98.19 84 VAL A CA 1
ATOM 621 C C . VAL A 1 84 ? 13.423 -12.444 -10.590 1.00 98.19 84 VAL A C 1
ATOM 623 O O . VAL A 1 84 ? 13.703 -11.701 -9.652 1.00 98.19 84 VAL A O 1
ATOM 626 N N . GLU A 1 85 ? 14.314 -12.770 -11.525 1.00 97.44 85 GLU A N 1
ATOM 627 C CA . GLU A 1 85 ? 15.602 -12.088 -11.628 1.00 97.44 85 GLU A CA 1
ATOM 628 C C . GLU A 1 85 ? 15.420 -10.775 -12.391 1.00 97.44 85 GLU A C 1
ATOM 630 O O . GLU A 1 85 ? 14.872 -10.752 -13.496 1.00 97.44 85 GLU A O 1
ATOM 635 N N . VAL A 1 86 ? 15.899 -9.682 -11.805 1.00 97.06 86 VAL A N 1
ATOM 636 C CA . VAL A 1 86 ? 15.958 -8.378 -12.462 1.00 97.06 86 VAL A CA 1
ATOM 637 C C . VAL A 1 86 ? 17.400 -7.905 -12.564 1.00 97.06 86 VAL A C 1
ATOM 639 O O . VAL A 1 86 ? 18.237 -8.163 -11.696 1.00 97.06 86 VAL A O 1
ATOM 642 N N . LEU A 1 87 ? 17.674 -7.189 -13.651 1.00 97.56 87 LEU A N 1
ATOM 643 C CA . LEU A 1 87 ? 18.946 -6.524 -13.894 1.00 97.56 87 LEU A CA 1
ATOM 644 C C . LEU A 1 87 ? 18.768 -5.035 -13.601 1.00 97.56 87 LEU A C 1
ATOM 646 O O . LEU A 1 87 ? 17.973 -4.363 -14.260 1.00 97.56 87 LEU A O 1
ATOM 650 N N . ILE A 1 88 ? 19.493 -4.529 -12.608 1.00 97.81 88 ILE A N 1
ATOM 651 C CA . ILE A 1 88 ? 19.468 -3.121 -12.202 1.00 97.81 88 ILE A CA 1
ATOM 652 C C . ILE A 1 88 ? 20.677 -2.440 -12.832 1.00 97.81 88 ILE A C 1
ATOM 654 O O . ILE A 1 88 ? 21.796 -2.913 -12.678 1.00 97.81 88 ILE A O 1
ATOM 658 N N . GLU A 1 89 ? 20.477 -1.341 -13.555 1.00 97.62 89 GLU A N 1
ATOM 659 C CA . GLU A 1 89 ? 21.594 -0.585 -14.126 1.00 97.62 89 GLU A CA 1
ATOM 660 C C . GLU A 1 89 ? 22.501 -0.042 -13.013 1.00 97.62 89 GLU A C 1
ATOM 662 O O . GLU A 1 89 ? 22.032 0.588 -12.068 1.00 97.62 89 GLU A O 1
ATOM 667 N N . GLN A 1 90 ? 23.809 -0.278 -13.115 1.00 97.38 90 GLN A N 1
ATOM 668 C CA . GLN A 1 90 ? 24.759 0.284 -12.160 1.00 97.38 90 GLN A CA 1
ATOM 669 C C . GLN A 1 90 ? 24.726 1.823 -12.235 1.00 97.38 90 GLN A C 1
ATOM 671 O O . GLN A 1 90 ? 24.638 2.400 -13.323 1.00 97.38 90 GLN A O 1
ATOM 676 N N . PHE A 1 91 ? 24.818 2.483 -11.076 1.00 96.81 91 PHE A N 1
ATOM 677 C CA . PHE A 1 91 ? 24.741 3.944 -10.931 1.00 96.81 91 PHE A CA 1
ATOM 678 C C . PHE A 1 91 ? 23.373 4.552 -11.280 1.00 96.81 91 PHE A C 1
ATOM 680 O O . PHE A 1 91 ? 23.297 5.667 -11.806 1.00 96.81 91 PHE A O 1
ATOM 687 N N . SER A 1 92 ? 22.287 3.803 -11.067 1.00 96.88 92 SER A N 1
ATOM 688 C CA . SER A 1 92 ? 20.918 4.285 -11.285 1.00 96.88 92 SER A CA 1
ATOM 689 C C . SER A 1 92 ? 20.206 4.747 -10.011 1.00 96.88 92 SER A C 1
ATOM 691 O O . SER A 1 92 ? 19.068 5.204 -10.100 1.00 96.88 92 SER A O 1
ATOM 693 N N . GLY A 1 93 ? 20.815 4.590 -8.834 1.00 93.44 93 GLY A N 1
ATOM 694 C CA . GLY A 1 93 ? 20.234 4.992 -7.552 1.00 93.44 93 GLY A CA 1
ATOM 695 C C . GLY A 1 93 ? 20.300 6.502 -7.335 1.00 93.44 93 GLY A C 1
ATOM 696 O O . GLY A 1 93 ? 19.382 7.084 -6.760 1.00 93.44 93 GLY A O 1
ATOM 697 N N . HIS A 1 94 ? 21.349 7.154 -7.845 1.00 95.19 94 HIS A N 1
ATOM 698 C CA . HIS A 1 94 ? 21.486 8.608 -7.821 1.00 95.19 94 HIS A CA 1
ATOM 699 C C . HIS A 1 94 ? 22.285 9.131 -9.040 1.00 95.19 94 HIS A C 1
ATOM 701 O O . HIS A 1 94 ? 23.248 8.499 -9.468 1.00 95.19 94 HIS A O 1
ATOM 707 N N . PRO A 1 95 ? 21.965 10.308 -9.616 1.00 95.50 95 PRO A N 1
ATOM 708 C CA . PRO A 1 95 ? 22.686 10.814 -10.793 1.00 95.50 95 PRO A CA 1
ATOM 709 C C . PRO A 1 95 ? 24.198 11.024 -10.593 1.00 95.50 95 PRO A C 1
ATOM 711 O O . PRO A 1 95 ? 24.958 10.927 -11.553 1.00 95.50 95 PRO A O 1
ATOM 714 N N . LEU A 1 96 ? 24.635 11.300 -9.358 1.00 97.62 96 LEU A N 1
ATOM 715 C CA . LEU A 1 96 ? 26.048 11.535 -9.017 1.00 97.62 96 LEU A CA 1
ATOM 716 C C . LEU A 1 96 ? 26.857 10.262 -8.741 1.00 97.62 96 LEU A C 1
ATOM 718 O O . LEU A 1 96 ? 28.063 10.360 -8.560 1.00 97.62 96 LEU A O 1
ATOM 722 N N . GLU A 1 97 ? 26.250 9.072 -8.730 1.00 97.69 97 GLU A N 1
ATOM 723 C CA . GLU A 1 97 ? 27.024 7.842 -8.490 1.00 97.69 97 GLU A CA 1
ATOM 724 C C . GLU A 1 97 ? 28.103 7.630 -9.566 1.00 97.69 97 GLU A C 1
ATOM 726 O O . GLU A 1 97 ? 29.180 7.120 -9.278 1.00 97.69 97 GLU A O 1
ATOM 731 N N . ARG A 1 98 ? 27.843 8.080 -10.803 1.00 94.69 98 ARG A N 1
ATOM 732 C CA . ARG A 1 98 ? 28.801 7.990 -11.918 1.00 94.69 98 ARG A CA 1
ATOM 733 C C . ARG A 1 98 ? 30.004 8.915 -11.778 1.00 94.69 98 ARG A C 1
ATOM 735 O O . ARG A 1 98 ? 31.049 8.601 -12.335 1.00 94.69 98 ARG A O 1
ATOM 742 N N . ASP A 1 99 ? 29.839 10.050 -11.102 1.00 97.62 99 ASP A N 1
ATOM 743 C CA . ASP A 1 99 ? 30.905 11.044 -10.919 1.00 97.62 99 ASP A CA 1
ATOM 744 C C . ASP A 1 99 ? 32.028 10.501 -10.028 1.00 97.62 99 ASP A C 1
ATOM 746 O O . ASP A 1 99 ? 33.192 10.824 -10.221 1.00 97.62 99 ASP A O 1
ATOM 750 N N . VAL A 1 100 ? 31.663 9.613 -9.102 1.00 97.12 100 VAL A N 1
ATOM 751 C CA . VAL A 1 100 ? 32.561 8.970 -8.138 1.00 97.12 100 VAL A CA 1
ATOM 752 C C . VAL A 1 100 ? 32.537 7.447 -8.297 1.00 97.12 100 VAL A C 1
ATOM 754 O O . VAL A 1 100 ? 32.498 6.696 -7.319 1.00 97.12 100 VAL A O 1
ATOM 757 N N . ALA A 1 101 ? 32.516 6.972 -9.546 1.00 96.19 101 ALA A N 1
ATOM 758 C CA . ALA A 1 101 ? 32.410 5.550 -9.883 1.00 96.19 101 ALA A CA 1
ATOM 759 C C . ALA A 1 101 ? 33.523 4.694 -9.245 1.00 96.19 101 ALA A C 1
ATOM 761 O O . ALA A 1 101 ? 33.314 3.513 -8.973 1.00 96.19 101 ALA A O 1
ATOM 762 N N . GLU A 1 102 ? 34.686 5.284 -8.963 1.00 97.00 102 GLU A N 1
ATOM 763 C CA . GLU A 1 102 ? 35.810 4.655 -8.267 1.00 97.00 102 GLU A CA 1
ATOM 764 C C . GLU A 1 102 ? 35.507 4.249 -6.815 1.00 97.00 102 GLU A C 1
ATOM 766 O O . GLU A 1 102 ? 36.237 3.430 -6.256 1.00 97.00 102 GLU A O 1
ATOM 771 N N . LEU A 1 103 ? 34.443 4.785 -6.203 1.00 97.50 103 LEU A N 1
ATOM 772 C CA . LEU A 1 103 ? 34.003 4.414 -4.852 1.00 97.50 103 LEU A CA 1
ATOM 773 C C . LEU A 1 103 ? 33.138 3.147 -4.823 1.00 97.50 103 LEU A C 1
ATOM 775 O O . LEU A 1 103 ? 32.882 2.603 -3.747 1.00 97.50 103 LEU A O 1
ATOM 779 N N . TYR A 1 104 ? 32.666 2.681 -5.978 1.00 96.94 104 TYR A N 1
ATOM 780 C CA . TYR A 1 104 ? 31.713 1.581 -6.072 1.00 96.94 104 TYR A CA 1
ATOM 781 C C . TYR A 1 104 ? 32.391 0.263 -6.442 1.00 96.94 104 TYR A C 1
ATOM 783 O O . TYR A 1 104 ? 33.371 0.212 -7.183 1.00 96.94 104 TYR A O 1
ATOM 791 N N . GLY A 1 105 ? 31.820 -0.836 -5.944 1.00 96.44 105 GLY A N 1
ATOM 792 C CA . GLY A 1 105 ? 32.215 -2.182 -6.351 1.00 96.44 105 GLY A CA 1
ATOM 793 C C . GLY A 1 105 ? 31.918 -2.468 -7.833 1.00 96.44 105 GLY A C 1
ATOM 794 O O . GLY A 1 105 ? 31.126 -1.757 -8.464 1.00 96.44 105 GLY A O 1
ATOM 795 N N . PRO A 1 106 ? 32.530 -3.522 -8.403 1.00 96.38 106 PRO A N 1
ATOM 796 C CA . PRO A 1 106 ? 32.265 -3.928 -9.780 1.00 96.38 106 PRO A CA 1
ATOM 797 C C . PRO A 1 106 ? 30.791 -4.340 -9.979 1.00 96.38 106 PRO A C 1
ATOM 799 O O . PRO A 1 106 ? 30.137 -4.739 -9.014 1.00 96.38 106 PRO A O 1
ATOM 802 N N . PRO A 1 107 ? 30.258 -4.264 -11.214 1.00 97.69 107 PRO A N 1
ATOM 803 C CA . PRO A 1 107 ? 28.940 -4.809 -11.532 1.00 97.69 107 PRO A CA 1
ATOM 804 C C . PRO A 1 107 ? 28.948 -6.346 -11.511 1.00 97.69 107 PRO A C 1
ATOM 806 O O . PRO A 1 107 ? 29.996 -6.975 -11.668 1.00 97.69 107 PRO A O 1
ATOM 809 N N . ASP A 1 108 ? 27.763 -6.948 -11.422 1.00 98.00 108 ASP A N 1
ATOM 810 C CA . ASP A 1 108 ? 27.572 -8.405 -11.493 1.00 98.00 108 ASP A CA 1
ATOM 811 C C . ASP A 1 108 ? 27.587 -8.937 -12.938 1.00 98.00 108 ASP A C 1
ATOM 813 O O . ASP A 1 108 ? 27.656 -10.147 -13.174 1.00 98.00 108 ASP A O 1
ATOM 817 N N . GLY A 1 109 ? 27.488 -8.042 -13.924 1.00 97.62 109 GLY A N 1
ATOM 818 C CA . GLY A 1 109 ? 27.572 -8.375 -15.341 1.00 97.62 109 GLY A CA 1
ATOM 819 C C . GLY A 1 109 ? 27.383 -7.173 -16.262 1.00 97.62 109 GLY A C 1
ATOM 820 O O . GLY A 1 109 ? 27.273 -6.026 -15.822 1.00 97.62 109 GLY A O 1
ATOM 821 N N . TYR A 1 110 ? 27.341 -7.458 -17.562 1.00 98.44 110 TYR A N 1
ATOM 822 C CA . TYR A 1 110 ? 27.227 -6.467 -18.626 1.00 98.44 110 TYR A CA 1
ATOM 823 C C . TYR A 1 110 ? 26.140 -6.870 -19.621 1.00 98.44 110 TYR A C 1
ATOM 825 O O . TYR A 1 110 ? 26.144 -7.988 -20.135 1.00 98.44 110 TYR A O 1
ATOM 833 N N . LEU A 1 111 ? 25.208 -5.960 -19.891 1.00 97.88 111 LEU A N 1
ATOM 834 C CA . LEU A 1 111 ? 24.137 -6.143 -20.861 1.00 97.88 111 LEU A CA 1
ATOM 835 C C . LEU A 1 111 ? 24.556 -5.540 -22.206 1.00 97.88 111 LEU A C 1
ATOM 837 O O . LEU A 1 111 ? 24.798 -4.334 -22.291 1.00 97.88 111 LEU A O 1
ATOM 841 N N . ASP A 1 112 ? 24.635 -6.363 -23.250 1.00 96.44 112 ASP A N 1
ATOM 842 C CA . ASP A 1 112 ? 24.959 -5.878 -24.594 1.00 96.44 112 ASP A CA 1
ATOM 843 C C . ASP A 1 112 ? 23.782 -5.126 -25.248 1.00 96.44 112 ASP A C 1
ATOM 845 O O . ASP A 1 112 ? 22.649 -5.118 -24.757 1.00 96.44 112 ASP A O 1
ATOM 849 N N . SER A 1 113 ? 24.028 -4.510 -26.408 1.00 94.94 113 SER A N 1
ATOM 850 C CA . SER A 1 113 ? 23.006 -3.769 -27.168 1.00 94.94 113 SER A CA 1
ATOM 851 C C . SER A 1 113 ? 21.827 -4.623 -27.658 1.00 94.94 113 SER A C 1
ATOM 853 O O . SER A 1 113 ? 20.815 -4.077 -28.096 1.00 94.94 113 SER A O 1
ATOM 855 N N . LYS A 1 114 ? 21.935 -5.957 -27.584 1.00 94.81 114 LYS A N 1
ATOM 856 C CA . LYS A 1 114 ? 20.877 -6.922 -27.918 1.00 94.81 114 LYS A CA 1
ATOM 857 C C . LYS A 1 114 ? 20.170 -7.461 -26.670 1.00 94.81 114 LYS A C 1
ATOM 859 O O . LYS A 1 114 ? 19.317 -8.337 -26.805 1.00 94.81 114 LYS A O 1
ATOM 864 N N . GLY A 1 115 ? 20.510 -6.964 -25.480 1.00 93.75 115 GLY A N 1
ATOM 865 C CA . GLY A 1 115 ? 19.926 -7.401 -24.217 1.00 93.75 115 GLY A CA 1
ATOM 866 C C . GLY A 1 115 ? 20.463 -8.740 -23.708 1.00 93.75 115 GLY A C 1
ATOM 867 O O . GLY A 1 115 ? 19.798 -9.379 -22.896 1.00 93.75 115 GLY A O 1
ATOM 868 N N . ARG A 1 116 ? 21.628 -9.206 -24.177 1.00 96.25 116 ARG A N 1
ATOM 869 C CA . ARG A 1 116 ? 22.250 -10.436 -23.661 1.00 96.25 116 ARG A CA 1
ATOM 870 C C . ARG A 1 116 ? 23.185 -10.103 -22.510 1.00 96.25 116 ARG A C 1
ATOM 872 O O . ARG A 1 116 ? 23.985 -9.175 -22.606 1.00 96.25 116 ARG A O 1
ATOM 879 N N . LEU A 1 117 ? 23.070 -10.875 -21.434 1.00 97.00 117 LEU A N 1
ATOM 880 C CA . LEU A 1 117 ? 23.906 -10.745 -20.249 1.00 97.00 117 LEU A CA 1
ATOM 881 C C . LEU A 1 117 ? 25.226 -11.498 -20.439 1.00 97.00 117 LEU A C 1
ATOM 883 O O . LEU A 1 117 ? 25.228 -12.686 -20.763 1.00 97.00 117 LEU A O 1
ATOM 887 N N . HIS A 1 118 ? 26.333 -10.815 -20.167 1.00 97.62 118 HIS A N 1
ATOM 888 C CA . HIS A 1 118 ? 27.687 -11.360 -20.178 1.00 97.62 118 HIS A CA 1
ATOM 889 C C . HIS A 1 118 ? 28.343 -11.167 -18.813 1.00 97.62 118 HIS A C 1
ATOM 891 O O . HIS A 1 118 ? 28.122 -10.159 -18.141 1.00 97.62 118 HIS A O 1
ATOM 897 N N . THR A 1 119 ? 29.179 -12.120 -18.404 1.00 96.56 119 THR A N 1
ATOM 898 C CA . THR A 1 119 ? 29.954 -12.016 -17.154 1.00 96.56 119 THR A CA 1
ATOM 899 C C . THR A 1 119 ? 31.129 -11.050 -17.278 1.00 96.56 119 THR A C 1
ATOM 901 O O . THR A 1 119 ? 31.547 -10.451 -16.293 1.00 96.56 119 THR A O 1
ATOM 904 N N . THR A 1 120 ? 31.657 -10.867 -18.489 1.00 96.44 120 THR A N 1
ATOM 905 C CA . THR A 1 120 ? 32.712 -9.901 -18.797 1.00 96.44 120 THR A CA 1
ATOM 906 C C . THR A 1 120 ? 32.233 -8.920 -19.855 1.00 96.44 120 THR A C 1
ATOM 908 O O . THR A 1 120 ? 31.426 -9.260 -20.724 1.00 96.44 120 THR A O 1
ATOM 911 N N . ARG A 1 121 ? 32.736 -7.687 -19.783 1.00 96.94 121 ARG A N 1
ATOM 912 C CA . ARG A 1 121 ? 32.423 -6.638 -20.754 1.00 96.94 121 ARG A CA 1
ATOM 913 C C . ARG A 1 121 ? 32.938 -7.047 -22.137 1.00 96.94 121 ARG A C 1
ATOM 915 O O . ARG A 1 121 ? 34.117 -7.364 -22.272 1.00 96.94 121 ARG A O 1
ATOM 922 N N . GLN A 1 122 ? 32.069 -7.018 -23.143 1.00 97.19 122 GLN A N 1
ATOM 923 C CA . GLN A 1 122 ? 32.406 -7.328 -24.535 1.00 97.19 122 GLN A CA 1
ATOM 924 C C . GLN A 1 122 ? 32.700 -6.049 -25.330 1.00 97.19 122 GLN A C 1
ATOM 926 O O . GLN A 1 122 ? 33.585 -6.048 -26.181 1.00 97.19 122 GLN A O 1
ATOM 931 N N . ASN A 1 123 ? 31.994 -4.951 -25.030 1.00 95.88 123 ASN A N 1
ATOM 932 C CA . ASN A 1 123 ? 32.154 -3.644 -25.672 1.00 95.88 123 ASN A CA 1
ATOM 933 C C . ASN A 1 123 ? 32.101 -2.482 -24.659 1.00 95.88 123 ASN A C 1
ATOM 935 O O . ASN A 1 123 ? 31.501 -2.611 -23.587 1.00 95.88 123 ASN A O 1
ATOM 939 N N . PRO A 1 124 ? 32.665 -1.305 -24.997 1.00 94.88 124 PRO A N 1
ATOM 940 C CA . PRO A 1 124 ? 32.576 -0.108 -24.155 1.00 94.88 124 PRO A CA 1
ATOM 941 C C . PRO A 1 124 ? 31.139 0.316 -23.822 1.00 94.88 124 PRO A C 1
ATOM 943 O O . PRO A 1 124 ? 30.890 0.768 -22.709 1.00 94.88 124 PRO A O 1
ATOM 946 N N . GLU A 1 125 ? 30.197 0.090 -24.741 1.00 95.38 125 GLU A N 1
ATOM 947 C CA . GLU A 1 125 ? 28.790 0.483 -24.579 1.00 95.38 125 GLU A CA 1
ATOM 948 C C . GLU A 1 125 ? 27.928 -0.540 -23.836 1.00 95.38 125 GLU A C 1
ATOM 950 O O . GLU A 1 125 ? 26.747 -0.284 -23.594 1.00 95.38 125 GLU A O 1
ATOM 955 N N . ASP A 1 126 ? 28.485 -1.701 -23.473 1.00 97.50 126 ASP A N 1
ATOM 956 C CA . ASP A 1 126 ? 27.726 -2.666 -22.687 1.00 97.50 126 ASP A CA 1
ATOM 957 C C . ASP A 1 126 ? 27.376 -2.048 -21.329 1.00 97.50 126 ASP A C 1
ATOM 959 O O . ASP A 1 126 ? 28.223 -1.478 -20.625 1.00 97.50 126 ASP A O 1
ATOM 963 N N . LYS A 1 127 ? 26.107 -2.178 -20.952 1.00 97.38 127 LYS A N 1
ATOM 964 C CA . LYS A 1 127 ? 25.565 -1.566 -19.747 1.00 97.38 127 LYS A CA 1
ATOM 965 C C . LYS A 1 127 ? 25.951 -2.401 -18.523 1.00 97.38 127 LYS A C 1
ATOM 967 O O . LYS A 1 127 ? 25.535 -3.557 -18.451 1.00 97.38 127 LYS A O 1
ATOM 972 N N . PRO A 1 128 ? 26.709 -1.856 -17.557 1.00 97.69 128 PRO A N 1
ATOM 973 C CA . PRO A 1 128 ? 26.986 -2.556 -16.309 1.00 97.69 128 PRO A CA 1
ATOM 974 C C . PRO A 1 128 ? 25.702 -2.715 -15.485 1.00 97.69 128 PRO A C 1
ATOM 976 O O . PRO A 1 128 ? 24.905 -1.777 -15.390 1.00 97.69 128 PRO A O 1
ATOM 979 N N . VAL A 1 129 ? 25.494 -3.893 -14.896 1.00 98.25 129 VAL A N 1
ATOM 980 C CA . VAL A 1 129 ? 24.282 -4.210 -14.126 1.00 98.25 129 VAL A CA 1
ATOM 981 C C . VAL A 1 129 ? 24.585 -4.927 -12.813 1.00 98.25 129 VAL A C 1
ATOM 983 O O . VAL A 1 129 ? 25.535 -5.702 -12.724 1.00 98.25 129 VAL A O 1
ATOM 986 N N . TYR A 1 130 ? 23.731 -4.704 -11.819 1.00 98.25 130 TYR A N 1
ATOM 987 C CA . TYR A 1 130 ? 23.574 -5.556 -10.645 1.00 98.25 130 TYR A CA 1
ATOM 988 C C . TYR A 1 130 ? 22.484 -6.598 -10.892 1.00 98.25 130 TYR A C 1
ATOM 990 O O . TYR A 1 130 ? 21.502 -6.327 -11.591 1.00 98.25 130 TYR A O 1
ATOM 998 N N . ARG A 1 131 ? 22.643 -7.785 -10.311 1.00 97.25 131 ARG A N 1
ATOM 999 C CA . ARG A 1 131 ? 21.687 -8.891 -10.413 1.00 97.25 131 ARG A CA 1
ATOM 1000 C C . ARG A 1 131 ? 21.016 -9.106 -9.071 1.00 97.25 131 ARG A C 1
ATOM 1002 O O . ARG A 1 131 ? 21.682 -9.276 -8.056 1.00 97.25 131 ARG A O 1
ATOM 1009 N N . VAL A 1 132 ? 19.691 -9.161 -9.070 1.00 97.38 132 VAL A N 1
ATOM 1010 C CA . VAL A 1 132 ? 18.938 -9.501 -7.864 1.00 97.38 132 VAL A CA 1
ATOM 1011 C C . VAL A 1 132 ? 17.769 -10.406 -8.213 1.00 97.38 132 VAL A C 1
ATOM 1013 O O . VAL A 1 132 ? 17.084 -10.202 -9.215 1.00 97.38 132 VAL A O 1
ATOM 1016 N N . THR A 1 133 ? 17.551 -11.423 -7.381 1.00 98.06 133 THR A N 1
ATOM 1017 C CA . THR A 1 133 ? 16.311 -12.201 -7.398 1.00 98.06 133 THR A CA 1
ATOM 1018 C C . THR A 1 133 ? 15.345 -11.557 -6.421 1.00 98.06 133 THR A C 1
ATOM 1020 O O . THR A 1 133 ? 15.652 -11.444 -5.240 1.00 98.06 133 THR A O 1
ATOM 1023 N N . LEU A 1 134 ? 14.203 -11.117 -6.933 1.00 97.56 134 LEU A N 1
ATOM 1024 C CA . LEU A 1 134 ? 13.094 -10.593 -6.152 1.00 97.56 134 LEU A CA 1
ATOM 1025 C C . LEU A 1 134 ? 12.140 -11.737 -5.826 1.00 97.56 134 LEU A C 1
ATOM 1027 O O . LEU A 1 134 ? 11.781 -12.498 -6.730 1.00 97.56 134 LEU A O 1
ATOM 1031 N N . LEU A 1 135 ? 11.730 -11.854 -4.568 1.00 97.44 135 LEU A N 1
ATOM 1032 C CA . LEU A 1 135 ? 10.902 -12.953 -4.082 1.00 97.44 135 LEU A CA 1
ATOM 1033 C C . LEU A 1 135 ? 9.496 -12.465 -3.683 1.00 97.44 135 LEU A C 1
ATOM 1035 O O . LEU A 1 135 ? 9.343 -11.325 -3.245 1.00 97.44 135 LEU A O 1
ATOM 1039 N N . PRO A 1 136 ? 8.439 -13.294 -3.806 1.00 97.19 136 PRO A N 1
ATOM 1040 C CA . PRO A 1 136 ? 7.108 -12.955 -3.287 1.00 97.19 136 PRO A CA 1
ATOM 1041 C C . PRO A 1 136 ? 7.098 -12.563 -1.799 1.00 97.19 136 PRO A C 1
ATOM 1043 O O . PRO A 1 136 ? 6.355 -11.666 -1.399 1.00 97.19 136 PRO A O 1
ATOM 1046 N N . GLU A 1 137 ? 7.934 -13.214 -0.991 1.00 95.75 137 GLU A N 1
ATOM 1047 C CA . GLU A 1 137 ? 8.084 -12.987 0.448 1.00 95.75 137 GLU A CA 1
ATOM 1048 C C . GLU A 1 137 ? 8.775 -11.665 0.818 1.00 95.75 137 GLU A C 1
ATOM 1050 O O . GLU A 1 137 ? 8.622 -11.207 1.947 1.00 95.75 137 GLU A O 1
ATOM 1055 N N . ASP A 1 138 ? 9.446 -10.995 -0.125 1.00 93.69 138 ASP A N 1
ATOM 1056 C CA . ASP A 1 138 ? 10.048 -9.666 0.089 1.00 93.69 138 ASP A CA 1
ATOM 1057 C C . ASP A 1 138 ? 8.992 -8.542 0.195 1.00 93.69 138 ASP A C 1
ATOM 1059 O O . ASP A 1 138 ? 9.322 -7.359 0.362 1.00 93.69 138 ASP A O 1
ATOM 1063 N N . GLY A 1 139 ? 7.710 -8.892 0.058 1.00 93.75 139 GLY A N 1
ATOM 1064 C CA . GLY A 1 139 ? 6.580 -8.002 0.271 1.00 93.75 139 GLY A CA 1
ATOM 1065 C C . GLY A 1 139 ? 6.139 -7.265 -0.993 1.00 93.75 139 GLY A C 1
ATOM 1066 O O . GLY A 1 139 ? 5.845 -7.864 -2.031 1.00 93.75 139 GLY A O 1
ATOM 1067 N N . LEU A 1 140 ? 6.000 -5.945 -0.877 1.00 95.19 140 LEU A N 1
ATOM 1068 C CA . LEU A 1 140 ? 5.457 -5.085 -1.925 1.00 95.19 140 LEU A CA 1
ATOM 1069 C C . LEU A 1 140 ? 6.558 -4.495 -2.818 1.00 95.19 140 LEU A C 1
ATOM 1071 O O . LEU A 1 140 ? 7.585 -4.009 -2.349 1.00 95.19 140 LEU A O 1
ATOM 1075 N N . TYR A 1 141 ? 6.286 -4.446 -4.117 1.00 94.94 141 TYR A N 1
ATOM 1076 C CA . TYR A 1 141 ? 7.088 -3.765 -5.127 1.00 94.94 141 TYR A CA 1
ATOM 1077 C C . TYR A 1 141 ? 6.259 -2.702 -5.833 1.00 94.94 141 TYR A C 1
ATOM 1079 O O . TYR A 1 141 ? 5.075 -2.892 -6.105 1.00 94.94 141 TYR A O 1
ATOM 1087 N N . LEU A 1 142 ? 6.892 -1.584 -6.177 1.00 94.56 142 LEU A N 1
ATOM 1088 C CA . LEU A 1 142 ? 6.272 -0.553 -6.999 1.00 94.56 142 LEU A CA 1
ATOM 1089 C C . LEU A 1 142 ? 6.224 -1.028 -8.455 1.00 94.56 142 LEU A C 1
ATOM 1091 O O . LEU A 1 142 ? 7.239 -1.038 -9.148 1.00 94.56 142 LEU A O 1
ATOM 1095 N N . LEU A 1 143 ? 5.039 -1.437 -8.908 1.00 95.69 143 LEU A N 1
ATOM 1096 C CA . LEU A 1 143 ? 4.813 -2.015 -10.235 1.00 95.69 143 LEU A CA 1
ATOM 1097 C C . LEU A 1 143 ? 3.685 -1.269 -10.966 1.00 95.69 143 LEU A C 1
ATOM 1099 O O . LEU A 1 143 ? 2.770 -0.769 -10.305 1.00 95.69 143 LEU A O 1
ATOM 1103 N N . PRO A 1 144 ? 3.691 -1.211 -12.311 1.00 96.38 144 PRO A N 1
ATOM 1104 C CA . PRO A 1 144 ? 2.558 -0.696 -13.078 1.00 96.38 144 PRO A CA 1
ATOM 1105 C C . PRO A 1 144 ? 1.270 -1.456 -12.747 1.00 96.38 144 PRO A C 1
ATOM 1107 O O . PRO A 1 144 ? 1.280 -2.680 -12.593 1.00 96.38 144 PRO A O 1
ATOM 1110 N N . TYR A 1 145 ? 0.143 -0.751 -12.656 1.00 96.81 145 TYR A N 1
ATOM 1111 C CA . TYR A 1 145 ? -1.140 -1.409 -12.422 1.00 96.81 145 TYR A CA 1
ATOM 1112 C C . TYR A 1 145 ? -1.645 -2.066 -13.712 1.00 96.81 145 TYR A C 1
ATOM 1114 O O . TYR A 1 145 ? -1.934 -1.390 -14.707 1.00 96.81 145 TYR A O 1
ATOM 1122 N N . MET A 1 146 ? -1.712 -3.400 -13.706 1.00 97.56 146 MET A N 1
ATOM 1123 C CA . MET A 1 146 ? -2.008 -4.195 -14.905 1.00 97.56 146 MET A CA 1
ATOM 1124 C C . MET A 1 146 ? -3.478 -4.607 -15.041 1.00 97.56 146 MET A C 1
ATOM 1126 O O . MET A 1 146 ? -3.877 -5.105 -16.090 1.00 97.56 146 MET A O 1
ATOM 1130 N N . ALA A 1 147 ? -4.292 -4.418 -14.000 1.00 96.88 147 ALA A N 1
ATOM 1131 C CA . ALA A 1 147 ? -5.664 -4.912 -13.994 1.00 96.88 147 ALA A CA 1
ATOM 1132 C C . ALA A 1 147 ? -6.601 -4.078 -14.883 1.00 96.88 147 ALA A C 1
ATOM 1134 O O . ALA A 1 147 ? -6.440 -2.863 -15.034 1.00 96.88 147 ALA A O 1
ATOM 1135 N N . LEU A 1 148 ? -7.624 -4.750 -15.411 1.00 97.62 148 LEU A N 1
ATOM 1136 C CA . LEU A 1 148 ? -8.726 -4.194 -16.197 1.00 97.62 148 LEU A CA 1
ATOM 1137 C C . LEU A 1 148 ? -10.056 -4.394 -15.457 1.00 97.62 148 LEU A C 1
ATOM 1139 O O . LEU A 1 148 ? -10.121 -5.061 -14.419 1.00 97.62 148 LEU A O 1
ATOM 1143 N N . GLN A 1 149 ? -11.120 -3.786 -15.966 1.00 97.00 149 GLN A N 1
ATOM 1144 C CA . GLN A 1 149 ? -12.484 -4.090 -15.550 1.00 97.00 149 GLN A CA 1
ATOM 1145 C C . GLN A 1 149 ? -12.875 -5.502 -16.010 1.00 97.00 149 GLN A C 1
ATOM 1147 O O . GLN A 1 149 ? -12.255 -6.083 -16.901 1.00 97.00 149 GLN A O 1
ATOM 1152 N N . ALA A 1 150 ? -13.929 -6.062 -15.410 1.00 95.50 150 ALA A N 1
ATOM 1153 C CA . ALA A 1 150 ? -14.392 -7.417 -15.723 1.00 95.50 150 ALA A CA 1
ATOM 1154 C C . ALA A 1 150 ? -14.854 -7.588 -17.185 1.00 95.50 150 ALA A C 1
ATOM 1156 O O . ALA A 1 150 ? -14.837 -8.700 -17.703 1.00 95.50 150 ALA A O 1
ATOM 1157 N N . ASP A 1 151 ? -15.253 -6.502 -17.849 1.00 95.56 151 ASP A N 1
ATOM 1158 C CA . ASP A 1 151 ? -15.633 -6.479 -19.265 1.00 95.56 151 ASP A CA 1
ATOM 1159 C C . ASP A 1 151 ? -14.440 -6.254 -20.218 1.00 95.56 151 ASP A C 1
ATOM 1161 O O . ASP A 1 151 ? -14.624 -6.155 -21.429 1.00 95.56 151 ASP A O 1
ATOM 1165 N N . GLY A 1 152 ? -13.217 -6.175 -19.683 1.00 97.00 152 GLY A N 1
ATOM 1166 C CA . GLY A 1 152 ? -11.994 -5.934 -20.445 1.00 97.00 152 GLY A CA 1
ATOM 1167 C C . GLY A 1 152 ? -11.707 -4.460 -20.735 1.00 97.00 152 GLY A C 1
ATOM 1168 O O . GLY A 1 152 ? -10.674 -4.157 -21.331 1.00 97.00 152 GLY A O 1
ATOM 1169 N N . THR A 1 153 ? -12.562 -3.527 -20.308 1.00 97.06 153 THR A N 1
ATOM 1170 C CA . THR A 1 153 ? -12.261 -2.095 -20.405 1.00 97.06 153 THR A CA 1
ATOM 1171 C C . THR A 1 153 ? -11.225 -1.675 -19.365 1.00 97.06 153 THR A C 1
ATOM 1173 O O . THR A 1 153 ? -10.979 -2.354 -18.367 1.00 97.06 153 THR A O 1
ATOM 1176 N N . ALA A 1 154 ? -10.567 -0.544 -19.595 1.00 97.25 154 ALA A N 1
ATOM 1177 C CA . ALA A 1 154 ? -9.590 -0.032 -18.651 1.00 97.25 154 ALA A CA 1
ATOM 1178 C C . ALA A 1 154 ? -10.249 0.604 -17.418 1.00 97.25 154 ALA A C 1
ATOM 1180 O O . ALA A 1 154 ? -11.343 1.167 -17.481 1.00 97.25 154 ALA A O 1
ATOM 1181 N N . TRP A 1 155 ? -9.543 0.568 -16.291 1.00 96.38 155 TRP A N 1
ATOM 1182 C CA . TRP A 1 155 ? -9.843 1.423 -15.150 1.00 96.38 155 TRP A CA 1
ATOM 1183 C C . TRP A 1 155 ? -9.278 2.819 -15.401 1.00 96.38 155 TRP A C 1
ATOM 1185 O O . TRP A 1 155 ? -8.066 2.974 -15.526 1.00 96.38 155 TRP A O 1
ATOM 1195 N N . ASP A 1 156 ? -10.140 3.833 -15.419 1.00 93.62 156 ASP A N 1
ATOM 1196 C CA . ASP A 1 156 ? -9.745 5.250 -15.515 1.00 93.62 156 ASP A CA 1
ATOM 1197 C C . ASP A 1 156 ? -10.046 6.056 -14.242 1.00 93.62 156 ASP A C 1
ATOM 1199 O O .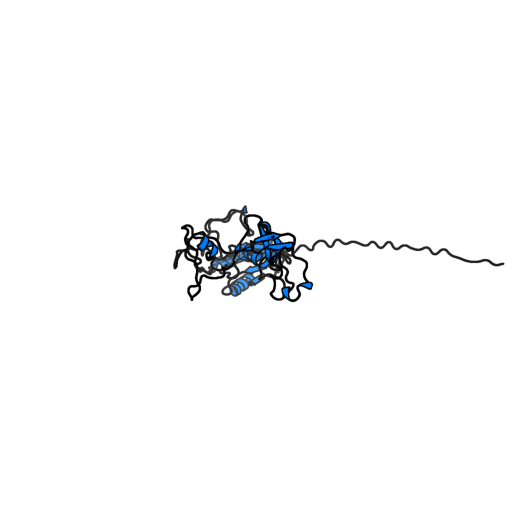 ASP A 1 156 ? -9.628 7.204 -14.109 1.00 93.62 156 ASP A O 1
ATOM 1203 N N . ALA A 1 157 ? -10.746 5.445 -13.286 1.00 93.12 157 ALA A N 1
ATOM 1204 C CA . ALA A 1 157 ? -11.178 6.051 -12.032 1.00 93.12 157 ALA A CA 1
ATOM 1205 C C . ALA A 1 157 ? -11.401 4.961 -10.955 1.00 93.12 157 ALA A C 1
ATOM 1207 O O . ALA A 1 157 ? -11.266 3.764 -11.241 1.00 93.12 157 ALA A O 1
ATOM 1208 N N . PRO A 1 158 ? -11.761 5.318 -9.706 1.00 92.62 158 PRO A N 1
ATOM 1209 C CA . PRO A 1 158 ? -12.162 4.336 -8.690 1.00 92.62 158 PRO A CA 1
ATOM 1210 C C . PRO A 1 158 ? -13.380 3.496 -9.095 1.00 92.62 158 PRO A C 1
ATOM 1212 O O . PRO A 1 158 ? -13.508 2.347 -8.676 1.00 92.62 158 PRO A O 1
ATOM 1215 N N . CYS A 1 159 ? -14.257 4.070 -9.918 1.00 94.38 159 CYS A N 1
ATOM 1216 C CA . CYS A 1 159 ? -15.500 3.470 -10.387 1.00 94.38 159 CYS A CA 1
ATOM 1217 C C . CYS A 1 159 ? -15.428 3.067 -11.858 1.00 94.38 159 CYS A C 1
ATOM 1219 O O . CYS A 1 159 ? -14.653 3.645 -12.619 1.00 94.38 159 CYS A O 1
ATOM 1221 N N . ALA A 1 160 ? -16.261 2.098 -12.245 1.00 93.50 160 ALA A N 1
ATOM 1222 C CA . ALA A 1 160 ? -16.355 1.606 -13.618 1.00 93.50 160 ALA A CA 1
ATOM 1223 C C . ALA A 1 160 ? -16.714 2.724 -14.615 1.00 93.50 160 ALA A C 1
ATOM 1225 O O . ALA A 1 160 ? -16.200 2.765 -15.730 1.00 93.50 160 ALA A O 1
ATOM 1226 N N . PHE A 1 161 ? -17.577 3.653 -14.188 1.00 92.06 161 PHE A N 1
ATOM 1227 C CA . PHE A 1 161 ? -18.006 4.833 -14.945 1.00 92.06 161 PHE A CA 1
ATOM 1228 C C . PHE A 1 161 ? -18.422 5.989 -14.003 1.00 92.06 161 PHE A C 1
ATOM 1230 O O . PHE A 1 161 ? -18.647 5.758 -12.808 1.00 92.06 161 PHE A O 1
ATOM 1237 N N . PRO A 1 162 ? -18.532 7.243 -14.489 1.00 90.12 162 PRO A N 1
ATOM 1238 C CA . PRO A 1 162 ? -18.965 8.379 -13.669 1.00 90.12 162 PRO A CA 1
ATOM 1239 C C . PRO A 1 162 ? -20.336 8.153 -13.017 1.00 90.12 162 PRO A C 1
ATOM 1241 O O . PRO A 1 162 ? -21.249 7.651 -13.666 1.00 90.12 162 PRO A O 1
ATOM 1244 N N . ASN A 1 163 ? -20.493 8.548 -11.748 1.00 87.38 163 ASN A N 1
ATOM 1245 C CA . ASN A 1 163 ? -21.733 8.379 -10.969 1.00 87.38 163 ASN A CA 1
ATOM 1246 C C . ASN A 1 163 ? -22.254 6.931 -10.914 1.00 87.38 163 ASN A C 1
ATOM 1248 O O . ASN A 1 163 ? -23.459 6.703 -10.818 1.00 87.38 163 ASN A O 1
ATOM 1252 N N . SER A 1 164 ? -21.347 5.952 -10.981 1.00 91.88 164 SER A N 1
ATOM 1253 C CA . SER A 1 164 ? -21.662 4.545 -10.722 1.00 91.88 164 SER A CA 1
ATOM 1254 C C . SER A 1 164 ? -22.424 4.365 -9.398 1.00 91.88 164 SER A C 1
ATOM 1256 O O . SER A 1 164 ? -22.384 5.235 -8.531 1.00 91.88 164 SER A O 1
ATOM 1258 N N . PRO A 1 165 ? -23.124 3.248 -9.182 1.00 92.88 165 PRO A N 1
ATOM 1259 C CA . PRO A 1 165 ? -23.483 2.833 -7.830 1.00 92.88 165 PRO A CA 1
ATOM 1260 C C . PRO A 1 165 ? -22.245 2.274 -7.098 1.00 92.88 165 PRO A C 1
ATOM 1262 O O . PRO A 1 165 ? -21.262 1.893 -7.742 1.00 92.88 165 PRO A O 1
ATOM 1265 N N . PHE A 1 166 ? -22.281 2.210 -5.761 1.00 91.94 166 PHE A N 1
ATOM 1266 C CA . PHE A 1 166 ? -21.143 1.769 -4.934 1.00 91.94 166 PHE A CA 1
ATOM 1267 C C . PHE A 1 166 ? -20.622 0.380 -5.340 1.00 91.94 166 PHE A C 1
ATOM 1269 O O . PHE A 1 166 ? -19.417 0.161 -5.399 1.00 91.94 166 PHE A O 1
ATOM 1276 N N . GLU A 1 167 ? -21.511 -0.535 -5.726 1.00 92.50 167 GLU A N 1
ATOM 1277 C CA . GLU A 1 167 ? -21.189 -1.910 -6.133 1.00 92.50 167 GLU A CA 1
ATOM 1278 C C . GLU A 1 167 ? -20.418 -1.984 -7.461 1.00 92.50 167 GLU A C 1
ATOM 1280 O O . GLU A 1 167 ? -19.901 -3.037 -7.835 1.00 92.50 167 GLU A O 1
ATOM 1285 N N . LYS A 1 168 ? -20.354 -0.873 -8.201 1.00 94.00 168 LYS A N 1
ATOM 1286 C CA . LYS A 1 168 ? -19.558 -0.709 -9.425 1.00 94.00 168 LYS A CA 1
ATOM 1287 C C . LYS A 1 168 ? -18.301 0.132 -9.181 1.00 94.00 168 LYS A C 1
ATOM 1289 O O . LYS A 1 168 ? -17.643 0.557 -10.132 1.00 94.00 168 LYS A O 1
ATOM 1294 N N . CYS A 1 169 ? -17.953 0.347 -7.917 1.00 93.19 169 CYS A N 1
ATOM 1295 C CA . CYS A 1 169 ? -16.768 1.067 -7.497 1.00 93.19 169 CYS A CA 1
ATOM 1296 C C . CYS A 1 169 ? -15.857 0.191 -6.652 1.00 93.19 169 CYS A C 1
ATOM 1298 O O . CYS A 1 169 ? -16.295 -0.651 -5.872 1.00 93.19 169 CYS A O 1
ATOM 1300 N N . ARG A 1 170 ? -14.554 0.413 -6.804 1.00 92.31 170 ARG A N 1
ATOM 1301 C CA . ARG A 1 170 ? -13.562 -0.160 -5.904 1.00 92.31 170 ARG A CA 1
ATOM 1302 C C . ARG A 1 170 ? -13.512 0.672 -4.634 1.00 92.31 170 ARG A C 1
ATOM 1304 O O . ARG A 1 170 ? -13.563 1.903 -4.682 1.00 92.31 170 ARG A O 1
ATOM 1311 N N . GLN A 1 171 ? -13.368 -0.013 -3.510 1.00 93.31 171 GLN A N 1
ATOM 1312 C CA . GLN A 1 171 ? -12.966 0.635 -2.273 1.00 93.31 171 GLN A CA 1
ATOM 1313 C C . GLN A 1 171 ? -11.493 1.019 -2.388 1.00 93.31 171 GLN A C 1
ATOM 1315 O O . GLN A 1 171 ? -10.670 0.204 -2.801 1.00 93.31 171 GLN A O 1
ATOM 1320 N N . THR A 1 172 ? -11.175 2.265 -2.059 1.00 92.94 172 THR A N 1
ATOM 1321 C CA . THR A 1 172 ? -9.799 2.776 -2.097 1.00 92.94 172 THR A CA 1
ATOM 1322 C C . THR A 1 172 ? -9.150 2.792 -0.713 1.00 92.94 172 THR A C 1
ATOM 1324 O O . THR A 1 172 ? -7.928 2.871 -0.620 1.00 92.94 172 THR A O 1
ATOM 1327 N N . PHE A 1 173 ? -9.950 2.669 0.350 1.00 95.38 173 PHE A N 1
ATOM 1328 C CA . PHE A 1 173 ? -9.503 2.634 1.740 1.00 95.38 173 PHE A CA 1
ATOM 1329 C C . PHE A 1 173 ? -9.183 1.207 2.178 1.00 95.38 173 PHE A C 1
ATOM 1331 O O . PHE A 1 173 ? -9.919 0.273 1.853 1.00 95.38 173 PHE A O 1
ATOM 1338 N N . PHE A 1 174 ? -8.106 1.052 2.943 1.00 96.19 174 PHE A N 1
ATOM 1339 C CA . PHE A 1 174 ? -7.734 -0.221 3.530 1.00 96.19 174 PHE A CA 1
ATOM 1340 C C . PHE A 1 174 ? -8.722 -0.638 4.629 1.00 96.19 174 PHE A C 1
ATOM 1342 O O . PHE A 1 174 ? -9.292 0.212 5.324 1.00 96.19 174 PHE A O 1
ATOM 1349 N N . PRO A 1 175 ? -8.943 -1.954 4.778 1.00 96.31 175 PRO A N 1
ATOM 1350 C CA . PRO A 1 175 ? -9.792 -2.492 5.828 1.00 96.31 175 PRO A CA 1
ATOM 1351 C C . PRO A 1 175 ? -9.205 -2.280 7.230 1.00 96.31 175 PRO A C 1
ATOM 1353 O O . PRO A 1 175 ? -9.946 -2.111 8.195 1.00 96.31 175 PRO A O 1
ATOM 1356 N N . ASP A 1 176 ? -7.887 -2.290 7.358 1.00 97.06 176 ASP A N 1
ATOM 1357 C CA . ASP A 1 176 ? -7.166 -2.086 8.607 1.00 97.06 176 ASP A CA 1
ATOM 1358 C C . ASP A 1 176 ? -5.759 -1.528 8.306 1.00 97.06 176 ASP A C 1
ATOM 1360 O O . ASP A 1 176 ? -5.362 -1.454 7.134 1.00 97.06 176 ASP A O 1
ATOM 1364 N N . PRO A 1 177 ? -4.983 -1.129 9.332 1.00 96.94 177 PRO A N 1
ATOM 1365 C CA . PRO A 1 177 ? -3.717 -0.442 9.109 1.00 96.94 177 PRO A CA 1
ATOM 1366 C C . PRO A 1 177 ? -2.559 -1.341 8.652 1.00 96.94 177 PRO A C 1
ATOM 1368 O O . PRO A 1 177 ? -1.507 -0.806 8.306 1.00 96.94 177 PRO A O 1
ATOM 1371 N N . SER A 1 178 ? -2.709 -2.671 8.615 1.00 96.81 178 SER A N 1
ATOM 1372 C CA . SER A 1 178 ? -1.610 -3.599 8.291 1.00 96.81 178 SER A CA 1
ATOM 1373 C C . SER A 1 178 ? -0.948 -3.283 6.952 1.00 96.81 178 SER A C 1
ATOM 1375 O O . SER A 1 178 ? 0.276 -3.182 6.855 1.00 96.81 178 SER A O 1
ATOM 1377 N N . ARG A 1 179 ? -1.766 -3.039 5.924 1.00 95.25 179 ARG A N 1
ATOM 1378 C CA . ARG A 1 179 ? -1.296 -2.719 4.578 1.00 95.25 179 ARG A CA 1
ATOM 1379 C C . ARG A 1 179 ? -0.545 -1.390 4.524 1.00 95.25 179 ARG A C 1
ATOM 1381 O O . ARG A 1 179 ? 0.470 -1.297 3.840 1.00 95.25 179 ARG A O 1
ATOM 1388 N N . LEU A 1 180 ? -1.017 -0.382 5.255 1.00 94.88 180 LEU A N 1
ATOM 1389 C CA . LEU A 1 180 ? -0.335 0.909 5.368 1.00 94.88 180 LEU A CA 1
ATOM 1390 C C . LEU A 1 180 ? 1.050 0.739 6.007 1.00 94.88 180 LEU A C 1
ATOM 1392 O O . LEU A 1 180 ? 2.024 1.313 5.528 1.00 94.88 180 LEU A O 1
ATOM 1396 N N . PHE A 1 181 ? 1.145 -0.061 7.068 1.00 95.69 181 PHE A N 1
ATOM 1397 C CA . PHE A 1 181 ? 2.403 -0.293 7.776 1.00 95.69 181 PHE A CA 1
ATOM 1398 C C . PHE A 1 181 ? 3.413 -1.049 6.908 1.00 95.69 181 PHE A C 1
ATOM 1400 O O . PHE A 1 181 ? 4.577 -0.657 6.854 1.00 95.69 181 PHE A O 1
ATOM 1407 N N . GLU A 1 182 ? 2.964 -2.065 6.166 1.00 95.19 182 GLU A N 1
ATOM 1408 C CA . GLU A 1 182 ? 3.800 -2.757 5.180 1.00 95.19 182 GLU A CA 1
ATOM 1409 C C . GLU A 1 182 ? 4.288 -1.799 4.080 1.00 95.19 182 GLU A C 1
ATOM 1411 O O . GLU A 1 182 ? 5.464 -1.819 3.715 1.00 95.19 182 GLU A O 1
ATOM 1416 N N . GLU A 1 183 ? 3.413 -0.926 3.569 1.00 94.12 183 GLU A N 1
ATOM 1417 C CA . GLU A 1 183 ? 3.788 0.071 2.560 1.00 94.12 183 GLU A CA 1
ATOM 1418 C C . GLU A 1 183 ? 4.800 1.098 3.080 1.00 94.12 183 GLU A C 1
ATOM 1420 O O . GLU A 1 183 ? 5.683 1.497 2.321 1.00 94.12 183 GLU A O 1
ATOM 1425 N N . ILE A 1 184 ? 4.721 1.501 4.353 1.00 93.25 184 ILE A N 1
ATOM 1426 C CA . ILE A 1 184 ? 5.721 2.381 4.971 1.00 93.25 184 ILE A CA 1
ATOM 1427 C C . ILE A 1 184 ? 7.056 1.648 5.088 1.00 93.25 184 ILE A C 1
ATOM 1429 O O . ILE A 1 184 ? 8.059 2.137 4.578 1.00 93.25 184 ILE A O 1
ATOM 1433 N N . ASP A 1 185 ? 7.083 0.466 5.704 1.00 93.81 185 ASP A N 1
ATOM 1434 C CA . ASP A 1 185 ? 8.336 -0.255 5.946 1.00 93.81 185 ASP A CA 1
ATOM 1435 C C . ASP A 1 185 ? 9.065 -0.646 4.662 1.00 93.81 185 ASP A C 1
ATOM 1437 O O . ASP A 1 185 ? 10.298 -0.691 4.642 1.00 93.81 185 ASP A O 1
ATOM 1441 N N . ARG A 1 186 ? 8.309 -0.903 3.591 1.00 91.12 186 ARG A N 1
ATOM 1442 C CA . ARG A 1 186 ? 8.842 -1.347 2.303 1.00 91.12 186 ARG A CA 1
ATOM 1443 C C . ARG A 1 186 ? 9.069 -0.220 1.297 1.00 91.12 186 ARG A C 1
ATOM 1445 O O . ARG A 1 186 ? 9.837 -0.402 0.343 1.00 91.12 186 ARG A O 1
ATOM 1452 N N . GLY A 1 187 ? 8.350 0.888 1.449 1.00 83.94 187 GLY A N 1
ATOM 1453 C CA . GLY A 1 187 ? 8.242 1.953 0.462 1.00 83.94 187 GLY A CA 1
ATOM 1454 C C . GLY A 1 187 ? 9.284 3.057 0.613 1.00 83.94 187 GLY A C 1
ATOM 1455 O O . GLY A 1 187 ? 9.917 3.236 1.646 1.00 83.94 187 GLY A O 1
ATOM 1456 N N . ILE A 1 188 ? 9.408 3.872 -0.439 1.00 79.25 188 ILE A N 1
ATOM 1457 C CA . ILE A 1 188 ? 10.355 4.999 -0.494 1.00 79.25 188 ILE A CA 1
ATOM 1458 C C . ILE A 1 188 ? 10.083 6.015 0.629 1.00 79.25 188 ILE A C 1
ATOM 1460 O O . ILE A 1 188 ? 11.015 6.594 1.182 1.00 79.25 188 ILE A O 1
ATOM 1464 N N . GLY A 1 189 ? 8.808 6.220 0.977 1.00 76.69 189 GLY A N 1
ATOM 1465 C CA . GLY A 1 189 ? 8.389 7.188 1.994 1.00 76.69 189 GLY A CA 1
ATOM 1466 C C . GLY A 1 189 ? 8.736 6.804 3.435 1.00 76.69 189 GLY A C 1
ATOM 1467 O O . GLY A 1 189 ? 8.726 7.683 4.290 1.00 76.69 189 GLY A O 1
ATOM 1468 N N . GLY A 1 190 ? 9.049 5.533 3.712 1.00 78.56 190 GLY A N 1
ATOM 1469 C CA . GLY A 1 190 ? 9.412 5.058 5.052 1.00 78.56 190 GLY A CA 1
ATOM 1470 C C . GLY A 1 190 ? 10.897 4.763 5.242 1.00 78.56 190 GLY A C 1
ATOM 1471 O O . GLY A 1 190 ? 11.271 4.167 6.250 1.00 78.56 190 GLY A O 1
ATOM 1472 N N . ASN A 1 191 ? 11.757 5.188 4.313 1.00 84.56 191 ASN A N 1
ATOM 1473 C CA . ASN A 1 191 ? 13.201 5.085 4.496 1.00 84.56 191 ASN A CA 1
ATOM 1474 C C . ASN A 1 191 ? 13.668 5.957 5.673 1.00 84.56 191 ASN A C 1
ATOM 1476 O O . ASN A 1 191 ? 13.262 7.111 5.826 1.00 84.56 191 ASN A O 1
ATOM 1480 N N . SER A 1 192 ? 14.560 5.416 6.500 1.00 85.44 192 SER A N 1
ATOM 1481 C CA . SER A 1 192 ? 15.177 6.150 7.603 1.00 85.44 192 SER A CA 1
ATOM 1482 C C . SER A 1 192 ? 16.077 7.280 7.086 1.00 85.44 192 SER A C 1
ATOM 1484 O O . SER A 1 192 ? 16.533 7.262 5.943 1.00 85.44 192 SER A O 1
ATOM 1486 N N . GLY A 1 193 ? 16.428 8.234 7.956 1.00 83.25 193 GLY A N 1
ATOM 1487 C CA . GLY A 1 193 ? 17.423 9.264 7.623 1.00 83.25 193 GLY A CA 1
ATOM 1488 C C . GLY A 1 193 ? 18.809 8.703 7.261 1.00 83.25 193 GLY A C 1
ATOM 1489 O O . GLY A 1 193 ? 19.606 9.407 6.652 1.00 83.25 193 GLY A O 1
ATOM 1490 N N . GLY A 1 194 ? 19.089 7.439 7.607 1.00 86.81 194 GLY A N 1
ATOM 1491 C CA . GLY A 1 194 ? 20.291 6.704 7.204 1.00 86.81 194 GLY A CA 1
ATOM 1492 C C . GLY A 1 194 ? 20.123 5.861 5.933 1.00 86.81 194 GLY A C 1
ATOM 1493 O O . GLY A 1 194 ? 21.034 5.117 5.589 1.00 86.81 194 GLY A O 1
ATOM 1494 N N . GLY A 1 195 ? 18.972 5.937 5.254 1.00 85.88 195 GLY A N 1
ATOM 1495 C CA . GLY A 1 195 ? 18.704 5.224 4.001 1.00 85.88 195 GLY A CA 1
ATOM 1496 C C . GLY A 1 195 ? 18.282 3.759 4.153 1.00 85.88 195 GLY A C 1
ATOM 1497 O O . GLY A 1 195 ? 18.307 3.022 3.173 1.00 85.88 195 GLY A O 1
ATOM 1498 N N . THR A 1 196 ? 17.900 3.314 5.354 1.00 89.94 196 THR A N 1
ATOM 1499 C CA . THR A 1 196 ? 17.454 1.929 5.606 1.00 89.94 196 THR A CA 1
ATOM 1500 C C . THR A 1 196 ? 15.930 1.804 5.611 1.00 89.94 196 THR A C 1
ATOM 1502 O O . THR A 1 196 ? 15.239 2.725 6.037 1.00 89.94 196 THR A O 1
ATOM 1505 N N . ALA A 1 197 ? 15.418 0.636 5.222 1.00 90.81 197 ALA A N 1
ATOM 1506 C CA . ALA A 1 197 ? 14.000 0.274 5.313 1.00 90.81 197 ALA A CA 1
ATOM 1507 C C . ALA A 1 197 ? 13.587 -0.146 6.746 1.00 90.81 197 ALA A C 1
ATOM 1509 O O . ALA A 1 197 ? 14.399 -0.076 7.676 1.00 90.81 197 ALA A O 1
ATOM 1510 N N . ASN A 1 198 ? 12.348 -0.630 6.911 1.00 91.56 198 ASN A N 1
ATOM 1511 C CA . ASN A 1 198 ? 11.809 -1.200 8.159 1.00 91.56 198 ASN A CA 1
ATOM 1512 C C . ASN A 1 198 ? 11.749 -0.210 9.337 1.00 91.56 198 ASN A C 1
ATOM 1514 O O . ASN A 1 198 ? 12.072 -0.555 10.479 1.00 91.56 198 ASN A O 1
ATOM 1518 N N . LEU A 1 199 ? 11.394 1.050 9.082 1.00 91.00 199 LEU A N 1
ATOM 1519 C CA . LEU A 1 199 ? 11.396 2.099 10.103 1.00 91.00 199 LEU A CA 1
ATOM 1520 C C . LEU A 1 199 ? 10.429 1.820 11.265 1.00 91.00 199 LEU A C 1
ATOM 1522 O O . LEU A 1 199 ? 10.746 2.171 12.403 1.00 91.00 199 LEU A O 1
ATOM 1526 N N . LEU A 1 200 ? 9.282 1.200 10.991 1.00 93.69 200 LEU A N 1
ATOM 1527 C CA . LEU A 1 200 ? 8.270 0.843 11.979 1.00 93.69 200 LEU A CA 1
ATOM 1528 C C . LEU A 1 200 ? 8.604 -0.501 12.622 1.00 93.69 200 LEU A C 1
ATOM 1530 O O . LEU A 1 200 ? 8.820 -0.555 13.835 1.00 93.69 200 LEU A O 1
ATOM 1534 N N . SER A 1 201 ? 8.715 -1.570 11.829 1.00 93.06 201 SER A N 1
ATOM 1535 C CA . SER A 1 201 ? 8.952 -2.923 12.355 1.00 93.06 201 SER A CA 1
ATOM 1536 C C . SER A 1 201 ? 10.296 -3.082 13.059 1.00 93.06 201 SER A C 1
ATOM 1538 O O . SER A 1 201 ? 10.439 -3.972 13.894 1.00 93.06 201 SER A O 1
ATOM 1540 N N . SER A 1 202 ? 11.297 -2.230 12.811 1.00 92.25 202 SER A N 1
ATOM 1541 C CA . SER A 1 202 ? 12.530 -2.232 13.617 1.00 92.25 202 SER A CA 1
ATOM 1542 C C . SER A 1 202 ? 12.327 -1.725 15.051 1.00 92.25 202 SER A C 1
ATOM 1544 O O . SER A 1 202 ? 13.165 -2.012 15.906 1.00 92.25 202 SER A O 1
ATOM 1546 N N . LYS A 1 203 ? 11.237 -0.998 15.333 1.00 93.31 203 LYS A N 1
ATOM 1547 C CA . LYS A 1 203 ? 10.995 -0.312 16.613 1.00 93.31 203 LYS A CA 1
ATOM 1548 C C . LYS A 1 203 ? 9.968 -0.998 17.503 1.00 93.31 203 LYS A C 1
ATOM 1550 O O . LYS A 1 203 ? 10.125 -0.950 18.719 1.00 93.31 203 LYS A O 1
ATOM 1555 N N . ALA A 1 204 ? 8.925 -1.578 16.923 1.00 96.75 204 ALA A N 1
ATOM 1556 C CA . ALA A 1 204 ? 7.820 -2.178 17.659 1.00 96.75 204 ALA A CA 1
ATOM 1557 C C . ALA A 1 204 ? 7.173 -3.306 16.849 1.00 96.75 204 ALA A C 1
ATOM 1559 O O . ALA A 1 204 ? 7.297 -3.345 15.623 1.00 96.75 204 ALA A O 1
ATOM 1560 N N . ASP A 1 205 ? 6.472 -4.187 17.553 1.00 97.44 205 ASP A N 1
ATOM 1561 C CA . ASP A 1 205 ? 5.524 -5.120 16.955 1.00 97.44 205 ASP A CA 1
ATOM 1562 C C . ASP A 1 205 ? 4.121 -4.496 17.010 1.00 97.44 205 ASP A C 1
ATOM 1564 O O . ASP A 1 205 ? 3.762 -3.832 17.988 1.00 97.44 205 ASP A O 1
ATOM 1568 N N . PHE A 1 206 ? 3.323 -4.682 15.960 1.00 98.12 206 PHE A N 1
ATOM 1569 C CA . PHE A 1 206 ? 2.027 -4.018 15.819 1.00 98.12 206 PHE A CA 1
ATOM 1570 C C . PHE A 1 206 ? 0.903 -5.030 15.667 1.00 98.12 206 PHE A C 1
ATOM 1572 O O . PHE A 1 206 ? 0.978 -5.919 14.822 1.00 98.12 206 PHE A O 1
ATOM 1579 N N . ASP A 1 207 ? -0.155 -4.831 16.446 1.00 98.31 207 ASP A N 1
ATOM 1580 C CA . ASP A 1 207 ? -1.431 -5.506 16.243 1.00 98.31 207 ASP A CA 1
ATOM 1581 C C . ASP A 1 207 ? -2.447 -4.508 15.699 1.00 98.31 207 ASP A C 1
ATOM 1583 O O . ASP A 1 207 ? -2.564 -3.381 16.187 1.00 98.31 207 ASP A O 1
ATOM 1587 N N . PHE A 1 208 ? -3.209 -4.939 14.704 1.00 98.38 208 PHE A N 1
ATOM 1588 C CA . PHE A 1 208 ? -4.145 -4.091 13.981 1.00 98.38 208 PHE A CA 1
ATOM 1589 C C . PHE A 1 208 ? -5.574 -4.356 14.437 1.00 98.38 208 PHE A C 1
ATOM 1591 O O . PHE A 1 208 ? -5.976 -5.504 14.579 1.00 98.38 208 PHE A O 1
ATOM 1598 N N . PHE A 1 209 ? -6.358 -3.305 14.645 1.00 98.19 209 PHE A N 1
ATOM 1599 C CA . PHE A 1 209 ? -7.732 -3.398 15.127 1.00 98.19 209 PHE A CA 1
ATOM 1600 C C . PHE A 1 209 ? -8.681 -2.603 14.239 1.00 98.19 209 PHE A C 1
ATOM 1602 O O . PHE A 1 209 ? -8.426 -1.448 13.894 1.00 98.19 209 PHE A O 1
ATOM 1609 N N . ARG A 1 210 ? -9.834 -3.195 13.936 1.00 96.75 210 ARG A N 1
ATOM 1610 C CA . ARG A 1 210 ? -10.925 -2.560 13.187 1.00 96.75 210 ARG A CA 1
ATOM 1611 C C . ARG A 1 210 ? -11.956 -1.972 14.152 1.00 96.75 210 ARG A C 1
ATOM 1613 O O . ARG A 1 210 ? -12.978 -2.591 14.425 1.00 96.75 210 ARG A O 1
ATOM 1620 N N . ALA A 1 211 ? -11.673 -0.794 14.708 1.00 95.81 211 ALA A N 1
ATOM 1621 C CA . ALA A 1 211 ? -12.589 -0.140 15.647 1.00 95.81 211 ALA A CA 1
ATOM 1622 C C . ALA A 1 211 ? -13.755 0.556 14.938 1.00 95.81 211 ALA A C 1
ATOM 1624 O O . ALA A 1 211 ? -14.901 0.439 15.370 1.00 95.81 211 ALA A O 1
ATOM 1625 N N . LEU A 1 212 ? -13.449 1.283 13.863 1.00 95.56 212 LEU A N 1
ATOM 1626 C CA . LEU A 1 212 ? -14.421 2.002 13.047 1.00 95.56 212 LEU A CA 1
ATOM 1627 C C . LEU A 1 212 ? -13.870 2.165 11.621 1.00 95.56 212 LEU A C 1
ATOM 1629 O O . LEU A 1 212 ? -13.612 3.282 11.185 1.00 95.56 212 LEU A O 1
ATOM 1633 N N . PRO A 1 213 ? -13.583 1.059 10.919 1.00 96.75 213 PRO A N 1
ATOM 1634 C CA . PRO A 1 213 ? -12.686 1.064 9.772 1.00 96.75 213 PRO A CA 1
ATOM 1635 C C . PRO A 1 213 ? -13.220 1.896 8.601 1.00 96.75 213 PRO A C 1
ATOM 1637 O O . PRO A 1 213 ? -14.423 2.063 8.403 1.00 96.75 213 PRO A O 1
ATOM 1640 N N . SER A 1 214 ? -12.300 2.401 7.780 1.00 96.19 214 SER A N 1
ATOM 1641 C CA . SER A 1 214 ? -12.647 3.168 6.577 1.00 96.19 214 SER A CA 1
ATOM 1642 C C . SER A 1 214 ? -12.979 2.280 5.373 1.00 96.19 214 SER A C 1
ATOM 1644 O O . SER A 1 214 ? -13.766 2.686 4.520 1.00 96.19 214 SER A O 1
ATOM 1646 N N . GLY A 1 215 ? -12.395 1.081 5.298 1.00 96.50 215 GLY A N 1
ATOM 1647 C CA . GLY A 1 215 ? -12.704 0.050 4.304 1.00 96.50 215 GLY A CA 1
ATOM 1648 C C . GLY A 1 215 ? -13.340 -1.192 4.934 1.00 96.50 215 GLY A C 1
ATOM 1649 O O . GLY A 1 215 ? -13.090 -1.515 6.099 1.00 96.50 215 GLY A O 1
ATOM 1650 N N . GLY A 1 216 ? -14.144 -1.916 4.157 1.00 96.38 216 GLY A N 1
ATOM 1651 C CA . GLY A 1 216 ? -14.898 -3.068 4.649 1.00 96.38 216 GLY A CA 1
ATOM 1652 C C . GLY A 1 216 ? -14.985 -4.257 3.697 1.00 96.38 216 GLY A C 1
ATOM 1653 O O . GLY A 1 216 ? -14.838 -4.153 2.477 1.00 96.38 216 GLY A O 1
ATOM 1654 N N . TYR A 1 217 ? -15.269 -5.416 4.270 1.00 97.44 217 TYR A N 1
ATOM 1655 C CA . TYR A 1 217 ? -15.433 -6.697 3.607 1.00 97.44 217 TYR A CA 1
ATOM 1656 C C . TYR A 1 217 ? -16.911 -6.931 3.274 1.00 97.44 217 TYR A C 1
ATOM 1658 O O . TYR A 1 217 ? -17.627 -7.671 3.941 1.00 97.44 217 TYR A O 1
ATOM 1666 N N . THR A 1 218 ? -17.380 -6.339 2.172 1.00 97.12 218 THR A N 1
ATOM 1667 C CA . THR A 1 218 ? -18.793 -6.432 1.716 1.00 97.12 218 THR A CA 1
ATOM 1668 C C . THR A 1 218 ? -19.290 -7.848 1.386 1.00 97.12 218 THR A C 1
ATOM 1670 O O . THR A 1 218 ? -20.468 -8.050 1.086 1.00 97.12 218 THR A O 1
ATOM 1673 N N . LYS A 1 219 ? -18.388 -8.835 1.375 1.00 97.56 219 LYS A N 1
ATOM 1674 C CA . LYS A 1 219 ? -18.670 -10.263 1.161 1.00 97.56 219 LYS A CA 1
ATOM 1675 C C . LYS A 1 219 ? -18.246 -11.133 2.346 1.00 97.56 219 LYS A C 1
ATOM 1677 O O . LYS A 1 219 ? -18.307 -12.352 2.241 1.00 97.56 219 LYS A O 1
ATOM 1682 N N . GLY A 1 220 ? -17.842 -10.507 3.446 1.00 97.56 220 GLY A N 1
ATOM 1683 C CA . GLY A 1 220 ? -17.204 -11.159 4.576 1.00 97.56 220 GLY A CA 1
ATOM 1684 C C . GLY A 1 220 ? -15.744 -11.510 4.295 1.00 97.56 220 GLY A C 1
ATOM 1685 O O . GLY A 1 220 ? -15.228 -11.294 3.194 1.00 97.56 220 GLY A O 1
ATOM 1686 N N . LEU A 1 221 ? -15.081 -12.040 5.317 1.00 98.00 221 LEU A N 1
ATOM 1687 C CA . LEU A 1 221 ? -13.704 -12.517 5.263 1.00 98.00 221 LEU A CA 1
ATOM 1688 C C . LEU A 1 221 ? -13.549 -13.747 6.158 1.00 98.00 221 LEU A C 1
ATOM 1690 O O . LEU A 1 221 ? -14.063 -13.778 7.276 1.00 98.00 221 LEU A O 1
ATOM 1694 N N . SER A 1 222 ? -12.835 -14.768 5.689 1.00 97.75 222 SER A N 1
ATOM 1695 C CA . SER A 1 222 ? -12.574 -15.948 6.513 1.00 97.75 222 SER A CA 1
ATOM 1696 C C . SER A 1 222 ? -11.642 -15.606 7.680 1.00 97.75 222 SER A C 1
ATOM 1698 O O . SER A 1 222 ? -10.870 -14.654 7.608 1.00 97.75 222 SER A O 1
ATOM 1700 N N . HIS A 1 223 ? -11.677 -16.396 8.758 1.00 96.81 223 HIS A N 1
ATOM 1701 C CA . HIS A 1 223 ? -10.800 -16.165 9.911 1.00 96.81 223 HIS A CA 1
ATOM 1702 C C . HIS A 1 223 ? -9.307 -16.220 9.543 1.00 96.81 223 HIS A C 1
ATOM 1704 O O . HIS A 1 223 ? -8.524 -15.442 10.075 1.00 96.81 223 HIS A O 1
ATOM 1710 N N . THR A 1 224 ? -8.920 -17.114 8.628 1.00 96.62 224 THR A N 1
ATOM 1711 C CA . THR A 1 224 ? -7.518 -17.323 8.233 1.00 96.62 224 THR A CA 1
ATOM 1712 C C . THR A 1 224 ? -6.972 -16.232 7.323 1.00 96.62 224 THR A C 1
ATOM 1714 O O . THR A 1 224 ? -5.759 -16.112 7.201 1.00 96.62 224 THR A O 1
ATOM 1717 N N . ASP A 1 225 ? -7.852 -15.448 6.700 1.00 96.44 225 ASP A N 1
ATOM 1718 C CA . ASP A 1 225 ? -7.460 -14.373 5.786 1.00 96.44 225 ASP A CA 1
ATOM 1719 C C . ASP A 1 225 ? -7.403 -13.005 6.482 1.00 96.44 225 ASP A C 1
ATOM 1721 O O . ASP A 1 225 ? -7.047 -12.009 5.852 1.00 96.44 225 ASP A O 1
ATOM 1725 N N . ARG A 1 226 ? -7.775 -12.929 7.770 1.00 96.19 226 ARG A N 1
ATOM 1726 C CA . ARG A 1 226 ? -7.749 -11.680 8.540 1.00 96.19 226 ARG A CA 1
ATOM 1727 C C . ARG A 1 226 ? -6.323 -11.231 8.821 1.00 96.19 226 ARG A C 1
ATOM 1729 O O . ARG A 1 226 ? -5.466 -12.016 9.215 1.00 96.19 226 ARG A O 1
ATOM 1736 N N . THR A 1 227 ? -6.124 -9.929 8.692 1.00 95.94 227 THR A N 1
ATOM 1737 C CA . THR A 1 227 ? -4.895 -9.209 9.046 1.00 95.94 227 THR A CA 1
ATOM 1738 C C . THR A 1 227 ? -5.018 -8.440 10.361 1.00 95.94 227 THR A C 1
ATOM 1740 O O . THR A 1 227 ? -4.013 -7.995 10.910 1.00 95.94 227 THR A O 1
ATOM 1743 N N . ASP A 1 228 ? -6.238 -8.296 10.878 1.00 97.31 228 ASP A N 1
ATOM 1744 C CA . ASP A 1 228 ? -6.545 -7.646 12.145 1.00 97.31 228 ASP A CA 1
ATOM 1745 C C . ASP A 1 228 ? -6.774 -8.654 13.284 1.00 97.31 228 ASP A C 1
ATOM 1747 O O . ASP A 1 228 ? -7.105 -9.823 13.072 1.00 97.31 228 ASP A O 1
ATOM 1751 N N . VAL A 1 229 ? -6.646 -8.180 14.522 1.00 97.00 229 VAL A N 1
ATOM 1752 C CA . VAL A 1 229 ? -6.960 -8.936 15.731 1.00 97.00 229 VAL A CA 1
ATOM 1753 C C . VAL A 1 229 ? -8.472 -9.057 15.879 1.00 97.00 229 VAL A C 1
ATOM 1755 O O . VAL A 1 229 ? -9.187 -8.086 16.131 1.00 97.00 229 VAL A O 1
ATOM 1758 N N . GLY A 1 230 ? -8.962 -10.291 15.800 1.00 92.75 230 GLY A N 1
ATOM 1759 C CA . GLY A 1 230 ? -10.362 -10.612 16.018 1.00 92.75 230 GLY A CA 1
ATOM 1760 C C . GLY A 1 230 ? -10.603 -12.112 16.120 1.00 92.75 230 GLY A C 1
ATOM 1761 O O . GLY A 1 230 ? -9.797 -12.935 15.690 1.00 92.75 230 GLY A O 1
ATOM 1762 N N . SER A 1 231 ? -11.738 -12.479 16.707 1.00 89.81 231 SER A N 1
ATOM 1763 C CA . SER A 1 231 ? -12.189 -13.867 16.790 1.00 89.81 231 SER A CA 1
ATOM 1764 C C . SER A 1 231 ? -13.058 -14.223 15.586 1.00 89.81 231 SER A C 1
ATOM 1766 O O . SER A 1 231 ? -14.012 -13.500 15.299 1.00 89.81 231 SER A O 1
ATOM 1768 N N . GLY A 1 232 ? -12.793 -15.363 14.946 1.00 95.31 232 GLY A N 1
ATOM 1769 C CA . GLY A 1 232 ? -13.623 -15.869 13.854 1.00 95.31 232 GLY A CA 1
ATOM 1770 C C . GLY A 1 232 ? -13.519 -15.058 12.558 1.00 95.31 232 GLY A C 1
ATOM 1771 O O . GLY A 1 232 ? -12.686 -14.155 12.419 1.00 95.31 232 GLY A O 1
ATOM 1772 N N . GLY A 1 233 ? -14.352 -15.429 11.585 1.00 96.75 233 GLY A N 1
ATOM 1773 C CA . GLY A 1 233 ? -14.496 -14.688 10.332 1.00 96.75 233 GLY A CA 1
ATOM 1774 C C . GLY A 1 233 ? -15.202 -13.346 10.529 1.00 96.75 233 GLY A C 1
ATOM 1775 O O . GLY A 1 233 ? -15.764 -13.069 11.587 1.00 96.75 233 GLY A O 1
ATOM 1776 N N . ILE A 1 234 ? -15.145 -12.509 9.500 1.00 97.75 234 ILE A N 1
ATOM 1777 C CA . ILE A 1 234 ? -15.911 -11.269 9.387 1.00 97.75 234 ILE A CA 1
ATOM 1778 C C . ILE A 1 234 ? -17.140 -11.578 8.533 1.00 97.75 234 ILE A C 1
ATOM 1780 O O . ILE A 1 234 ? -17.007 -12.092 7.421 1.00 97.75 234 ILE A O 1
ATOM 1784 N N . GLU A 1 235 ? -18.328 -11.279 9.049 1.00 97.69 235 GLU A N 1
ATOM 1785 C CA . GLU A 1 235 ? -19.575 -11.372 8.283 1.00 97.69 235 GLU A CA 1
ATOM 1786 C C . GLU A 1 235 ? -19.639 -10.277 7.201 1.00 97.69 235 GLU A C 1
ATOM 1788 O O . GLU A 1 235 ? -18.916 -9.288 7.293 1.00 97.69 235 GLU A O 1
ATOM 1793 N N . PRO A 1 236 ? -20.471 -10.413 6.155 1.00 98.19 236 PRO A N 1
ATOM 1794 C CA . PRO A 1 236 ? -20.628 -9.366 5.147 1.00 98.19 236 PRO A CA 1
ATOM 1795 C C . PRO A 1 236 ? -20.992 -8.000 5.742 1.00 98.19 236 PRO A C 1
ATOM 1797 O O . PRO A 1 236 ? -21.983 -7.873 6.455 1.00 98.19 236 PRO A O 1
ATOM 1800 N N . GLU A 1 237 ? -20.203 -6.982 5.398 1.00 97.44 237 GLU A N 1
ATOM 1801 C CA . GLU A 1 237 ? -20.315 -5.629 5.956 1.00 97.44 237 GLU A CA 1
ATOM 1802 C C . GLU A 1 237 ? -21.035 -4.638 5.027 1.00 97.44 237 GLU A C 1
ATOM 1804 O O . GLU A 1 237 ? -20.914 -4.695 3.796 1.00 97.44 237 GLU A O 1
ATOM 1809 N N . THR A 1 238 ? -21.714 -3.659 5.628 1.00 96.75 238 THR A N 1
ATOM 1810 C CA . THR A 1 238 ? -22.487 -2.615 4.947 1.00 96.75 238 THR A CA 1
ATOM 1811 C C . THR A 1 238 ? -21.846 -1.233 5.098 1.00 96.75 238 THR A C 1
ATOM 1813 O O . THR A 1 238 ? -21.474 -0.787 6.187 1.00 96.75 238 THR A O 1
ATOM 1816 N N . VAL A 1 239 ? -21.731 -0.515 3.975 1.00 95.81 239 VAL A N 1
ATOM 1817 C CA . VAL A 1 239 ? -21.146 0.833 3.930 1.00 95.81 239 VAL A CA 1
ATOM 1818 C C . VAL A 1 239 ? -22.010 1.837 4.705 1.00 95.81 239 VAL A C 1
ATOM 1820 O O . VAL A 1 239 ? -23.200 1.994 4.439 1.00 95.81 239 VAL A O 1
ATOM 1823 N N . GLY A 1 240 ? -21.402 2.559 5.644 1.00 94.88 240 GLY A N 1
ATOM 1824 C CA . GLY A 1 240 ? -22.082 3.497 6.541 1.00 94.88 240 GLY A CA 1
ATOM 1825 C C . GLY A 1 240 ? -22.760 2.856 7.754 1.00 94.88 240 GLY A C 1
ATOM 1826 O O . GLY A 1 240 ? -23.397 3.572 8.522 1.00 94.88 240 GLY A O 1
ATOM 1827 N N . GLU A 1 241 ? -22.625 1.542 7.936 1.00 95.50 241 GLU A N 1
ATOM 1828 C CA . GLU A 1 241 ? -23.084 0.831 9.136 1.00 95.50 241 GLU A CA 1
ATOM 1829 C C . GLU A 1 241 ? -21.915 0.154 9.859 1.00 95.50 241 GLU A C 1
ATOM 1831 O O . GLU A 1 241 ? -21.768 0.317 11.075 1.00 95.50 241 GLU A O 1
ATOM 1836 N N . ASP A 1 242 ? -21.073 -0.544 9.091 1.00 96.38 242 ASP A N 1
ATOM 1837 C CA . ASP A 1 242 ? -19.920 -1.303 9.585 1.00 96.38 242 ASP A CA 1
ATOM 1838 C C . ASP A 1 242 ? -18.580 -0.633 9.238 1.00 96.38 242 ASP A C 1
ATOM 1840 O O . ASP A 1 242 ? -17.609 -0.759 9.982 1.00 96.38 242 ASP A O 1
ATOM 1844 N N . PHE A 1 243 ? -18.522 0.117 8.131 1.00 96.88 243 PHE A N 1
ATOM 1845 C CA . PHE A 1 243 ? -17.328 0.855 7.704 1.00 96.88 243 PHE A CA 1
ATOM 1846 C C . PHE A 1 243 ? -17.670 2.192 7.033 1.00 96.88 243 PHE A C 1
ATOM 1848 O O . PHE A 1 243 ? -18.730 2.353 6.424 1.00 96.88 243 PHE A O 1
ATOM 1855 N N . PHE A 1 244 ? -16.758 3.161 7.135 1.00 96.44 244 PHE A N 1
ATOM 1856 C CA . PHE A 1 244 ? -17.035 4.584 6.903 1.00 96.44 244 PHE A CA 1
ATOM 1857 C C . PHE A 1 244 ? -15.970 5.234 6.000 1.00 96.44 244 PHE A C 1
ATOM 1859 O O . PHE A 1 244 ? -15.056 5.906 6.488 1.00 96.44 244 PHE A O 1
ATOM 1866 N N . PRO A 1 245 ? -16.034 5.032 4.670 1.00 94.56 245 PRO A N 1
ATOM 1867 C CA . PRO A 1 245 ? -15.050 5.590 3.746 1.00 94.56 245 PRO A CA 1
ATOM 1868 C C . PRO A 1 245 ? -15.228 7.103 3.582 1.00 94.56 245 PRO A C 1
ATOM 1870 O O . PRO A 1 245 ? -16.332 7.633 3.691 1.00 94.56 245 PRO A O 1
ATOM 1873 N N . TYR A 1 246 ? -14.144 7.821 3.274 1.00 92.44 246 TYR A N 1
ATOM 1874 C CA . TYR A 1 246 ? -14.216 9.248 2.920 1.00 92.44 246 TYR A CA 1
ATOM 1875 C C . TYR A 1 246 ? -14.569 9.471 1.437 1.00 92.44 246 TYR A C 1
ATOM 1877 O O . TYR A 1 246 ? -15.228 10.447 1.094 1.00 92.44 246 TYR A O 1
ATOM 1885 N N . ALA A 1 247 ? -14.162 8.560 0.551 1.00 89.88 247 ALA A N 1
ATOM 1886 C CA . ALA A 1 247 ? -14.409 8.615 -0.890 1.00 89.88 247 ALA A CA 1
ATOM 1887 C C . ALA A 1 247 ? -14.423 7.188 -1.483 1.00 89.88 247 ALA A C 1
ATOM 1889 O O . ALA A 1 247 ? -13.914 6.268 -0.845 1.00 89.88 247 ALA A O 1
ATOM 1890 N N . PRO A 1 248 ? -14.981 6.964 -2.689 1.00 86.88 248 PRO A N 1
ATOM 1891 C CA . PRO A 1 248 ? -15.791 7.897 -3.480 1.00 86.88 248 PRO A CA 1
ATOM 1892 C C . PRO A 1 248 ? -17.221 8.102 -2.938 1.00 86.88 248 PRO A C 1
ATOM 1894 O O . PRO A 1 248 ? -17.888 9.041 -3.358 1.00 86.88 248 PRO A O 1
ATOM 1897 N N . TYR A 1 249 ? -17.673 7.286 -1.977 1.00 89.25 249 TYR A N 1
ATOM 1898 C CA . TYR A 1 249 ? -18.987 7.414 -1.325 1.00 89.25 249 TYR A CA 1
ATOM 1899 C C . TYR A 1 249 ? -18.800 7.722 0.147 1.00 89.25 249 TYR A C 1
ATOM 1901 O O . TYR A 1 249 ? -18.768 6.808 0.965 1.00 89.25 249 TYR A O 1
ATOM 1909 N N . ARG A 1 250 ? -18.661 9.005 0.487 1.00 92.31 250 ARG A N 1
ATOM 1910 C CA . ARG A 1 250 ? -18.473 9.404 1.881 1.00 92.31 250 ARG A CA 1
ATOM 1911 C C . ARG A 1 250 ? -19.611 8.882 2.760 1.00 92.31 250 ARG A C 1
ATOM 1913 O O . ARG A 1 250 ? -20.786 9.087 2.443 1.00 92.31 250 ARG A O 1
ATOM 1920 N N . LYS A 1 251 ? -19.250 8.261 3.880 1.00 94.69 251 LYS A N 1
ATOM 1921 C CA . LYS A 1 251 ? -20.150 7.963 4.995 1.00 94.69 251 LYS A CA 1
ATOM 1922 C C . LYS A 1 251 ? -19.482 8.396 6.282 1.00 94.69 251 LYS A C 1
ATOM 1924 O O . LYS A 1 251 ? -18.340 8.022 6.523 1.00 94.69 251 LYS A O 1
ATOM 1929 N N . ASP A 1 252 ? -20.193 9.179 7.076 1.00 93.12 252 ASP A N 1
ATOM 1930 C CA . ASP A 1 252 ? -19.725 9.607 8.387 1.00 93.12 252 ASP A CA 1
ATOM 1931 C C . ASP A 1 252 ? -20.292 8.666 9.462 1.00 93.12 252 ASP A C 1
ATOM 1933 O O . ASP A 1 252 ? -21.419 8.174 9.306 1.00 93.12 252 ASP A O 1
ATOM 1937 N N . PRO A 1 253 ? -19.527 8.382 10.525 1.00 93.25 253 PRO A N 1
ATOM 1938 C CA . PRO A 1 253 ? -20.011 7.580 11.637 1.00 93.25 253 PRO A CA 1
ATOM 1939 C C . PRO A 1 253 ? -21.083 8.314 12.441 1.00 93.25 253 PRO A C 1
ATOM 1941 O O . PRO A 1 253 ? -21.173 9.545 12.432 1.00 93.25 253 PRO A O 1
ATOM 1944 N N . ARG A 1 254 ? -21.896 7.548 13.166 1.00 92.38 254 ARG A N 1
ATOM 1945 C CA . ARG A 1 254 ? -22.939 8.084 14.042 1.00 92.38 254 A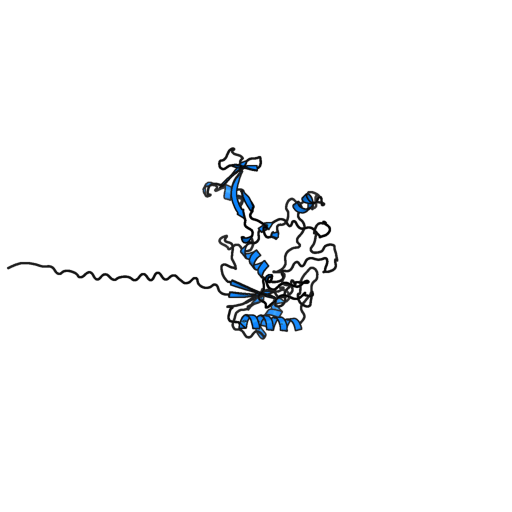RG A CA 1
ATOM 1946 C C . ARG A 1 254 ? -22.412 8.187 15.471 1.00 92.38 254 ARG A C 1
ATOM 1948 O O . ARG A 1 254 ? -21.433 7.539 15.836 1.00 92.38 254 ARG A O 1
ATOM 1955 N N . MET A 1 255 ? -23.085 8.968 16.312 1.00 88.38 255 MET A N 1
ATOM 1956 C CA . MET A 1 255 ? -22.676 9.124 17.714 1.00 88.38 255 MET A CA 1
ATOM 1957 C C . MET A 1 255 ? -22.697 7.791 18.473 1.00 88.38 255 MET A C 1
ATOM 1959 O O . MET A 1 255 ? -21.825 7.542 19.298 1.00 88.38 255 MET A O 1
ATOM 1963 N N . GLU A 1 256 ? -23.648 6.905 18.175 1.00 90.38 256 GLU A N 1
ATOM 1964 C CA . GLU A 1 256 ? -23.714 5.566 18.764 1.00 90.38 256 GLU A CA 1
ATOM 1965 C C . GLU A 1 256 ? -22.524 4.671 18.388 1.00 90.38 256 GLU A C 1
ATOM 1967 O O . GLU A 1 256 ? -22.174 3.766 19.149 1.00 90.38 256 GLU A O 1
ATOM 1972 N N . ASP A 1 257 ? -21.857 4.931 17.260 1.00 94.25 257 ASP A N 1
ATOM 1973 C CA . ASP A 1 257 ? -20.684 4.161 16.855 1.00 94.25 257 ASP A CA 1
ATOM 1974 C C . ASP A 1 257 ? -19.469 4.468 17.759 1.00 94.25 257 ASP A C 1
ATOM 1976 O O . ASP A 1 257 ? -18.597 3.612 17.921 1.00 94.25 257 ASP A O 1
ATOM 1980 N N . LEU A 1 258 ? -19.454 5.608 18.469 1.00 93.56 258 LEU A N 1
ATOM 1981 C CA . LEU A 1 258 ? -18.430 5.912 19.480 1.00 93.56 258 LEU A CA 1
ATOM 1982 C C . LEU A 1 258 ? -18.443 4.921 20.650 1.00 93.56 258 LEU A C 1
ATOM 1984 O O . LEU A 1 258 ? -17.391 4.633 21.217 1.00 93.56 258 LEU A O 1
ATOM 1988 N N . ALA A 1 259 ? -19.599 4.344 20.991 1.00 93.94 259 ALA A N 1
ATOM 1989 C CA . ALA A 1 259 ? -19.664 3.303 22.015 1.00 93.94 259 ALA A CA 1
ATOM 1990 C C . ALA A 1 259 ? -18.932 2.026 21.566 1.00 93.94 259 ALA A C 1
ATOM 1992 O O . ALA A 1 259 ? -18.262 1.378 22.373 1.00 93.94 259 ALA A O 1
ATOM 1993 N N . LYS A 1 260 ? -19.010 1.676 20.270 1.00 93.81 260 LYS A N 1
ATOM 1994 C CA . LYS A 1 260 ? -18.236 0.562 19.697 1.00 93.81 260 LYS A CA 1
ATOM 1995 C C . LYS A 1 260 ? -16.741 0.856 19.782 1.00 93.81 260 LYS A C 1
ATOM 1997 O O . LYS A 1 260 ? -15.987 -0.004 20.228 1.00 93.81 260 LYS A O 1
ATOM 2002 N N . VAL A 1 261 ? -16.331 2.076 19.426 1.00 96.25 261 VAL A N 1
ATOM 2003 C CA . VAL A 1 261 ? -14.933 2.523 19.521 1.00 96.25 261 VAL A CA 1
ATOM 2004 C C . VAL A 1 261 ? -14.415 2.400 20.954 1.00 96.25 261 VAL A C 1
ATOM 2006 O O . VAL A 1 261 ? -13.406 1.731 21.169 1.00 96.25 261 VAL A O 1
ATOM 2009 N N . THR A 1 262 ? -15.131 2.956 21.938 1.00 97.06 262 THR A N 1
ATOM 2010 C CA . THR A 1 262 ? -14.752 2.877 23.357 1.00 97.06 262 THR A CA 1
ATOM 2011 C C . THR A 1 262 ? -14.569 1.430 23.808 1.00 97.06 262 THR A C 1
ATOM 2013 O O . THR A 1 262 ? -13.536 1.086 24.376 1.00 97.06 262 THR A O 1
ATOM 2016 N N . ASN A 1 263 ? -15.530 0.555 23.498 1.00 96.19 263 ASN A N 1
ATOM 2017 C CA . ASN A 1 263 ? -15.476 -0.849 23.901 1.00 96.19 263 ASN A CA 1
ATOM 2018 C C . ASN A 1 263 ? -14.322 -1.616 23.240 1.00 96.19 263 ASN A C 1
ATOM 2020 O O . ASN A 1 263 ? -13.696 -2.456 23.888 1.00 96.19 263 ASN A O 1
ATOM 2024 N N . THR A 1 264 ? -14.044 -1.352 21.962 1.00 96.69 264 THR A N 1
ATOM 2025 C CA . THR A 1 264 ? -12.953 -2.003 21.224 1.00 96.69 264 THR A CA 1
ATOM 2026 C C . THR A 1 264 ? -11.594 -1.571 21.762 1.00 96.69 264 THR A C 1
ATOM 2028 O O . THR A 1 264 ? -10.766 -2.427 22.071 1.00 96.69 264 THR A O 1
ATOM 2031 N N . VAL A 1 265 ? -11.383 -0.262 21.931 1.00 97.88 265 VAL A N 1
ATOM 2032 C CA . VAL A 1 265 ? -10.120 0.287 22.447 1.00 97.88 265 VAL A CA 1
ATOM 2033 C C . VAL A 1 265 ? -9.885 -0.168 23.887 1.00 97.88 265 VAL A C 1
ATOM 2035 O O . VAL A 1 265 ? -8.823 -0.713 24.177 1.00 97.88 265 VAL A O 1
ATOM 2038 N N . GLN A 1 266 ? -10.883 -0.050 24.771 1.00 98.00 266 GLN A N 1
ATOM 2039 C CA . GLN A 1 266 ? -10.756 -0.497 26.161 1.00 98.00 266 GLN A CA 1
ATOM 2040 C C . GLN A 1 266 ? -10.425 -1.989 26.247 1.00 98.00 266 GLN A C 1
ATOM 2042 O O . GLN A 1 266 ? -9.551 -2.386 27.013 1.00 98.00 266 GLN A O 1
ATOM 2047 N N . ARG A 1 267 ? -11.101 -2.835 25.456 1.00 97.38 267 ARG A N 1
ATOM 2048 C CA . ARG A 1 267 ? -10.856 -4.283 25.463 1.00 97.38 267 ARG A CA 1
ATOM 2049 C C . ARG A 1 267 ? -9.428 -4.617 25.053 1.00 97.38 267 ARG A C 1
ATOM 2051 O O . ARG A 1 267 ? -8.813 -5.456 25.700 1.00 97.38 267 ARG A O 1
ATOM 2058 N N . ALA A 1 268 ? -8.932 -3.985 23.993 1.00 97.38 268 ALA A N 1
ATOM 2059 C CA . ALA A 1 268 ? -7.573 -4.195 23.516 1.00 97.38 268 ALA A CA 1
ATOM 2060 C C . ALA A 1 268 ? -6.539 -3.740 24.556 1.00 97.38 268 ALA A C 1
ATOM 2062 O O . ALA A 1 268 ? -5.611 -4.480 24.853 1.00 97.38 268 ALA A O 1
ATOM 2063 N N . LEU A 1 269 ? -6.722 -2.572 25.177 1.00 97.56 269 LEU A N 1
ATOM 2064 C CA . LEU A 1 269 ? -5.774 -2.080 26.183 1.00 97.56 269 LEU A CA 1
ATOM 2065 C C . LEU A 1 269 ? -5.836 -2.855 27.510 1.00 97.56 269 LEU A C 1
ATOM 2067 O O . LEU A 1 269 ? -4.822 -2.969 28.195 1.00 97.56 269 LEU A O 1
ATOM 2071 N N . ASN A 1 270 ? -6.978 -3.465 27.840 1.00 97.38 270 ASN A N 1
ATOM 2072 C CA . ASN A 1 270 ? -7.136 -4.301 29.033 1.00 97.38 270 ASN A CA 1
ATOM 2073 C C . ASN A 1 270 ? -6.445 -5.669 28.947 1.00 97.38 270 ASN A C 1
ATOM 2075 O O . ASN A 1 270 ? -6.410 -6.372 29.957 1.00 97.38 270 ASN A O 1
ATOM 2079 N N . THR A 1 271 ? -5.914 -6.081 27.788 1.00 95.94 271 THR A N 1
ATOM 2080 C CA . THR A 1 271 ? -5.197 -7.366 27.704 1.00 95.94 271 THR A CA 1
ATOM 2081 C C . THR A 1 271 ? -3.870 -7.336 28.461 1.00 95.94 271 THR A C 1
ATOM 2083 O O . THR A 1 271 ? -3.394 -8.379 28.897 1.00 95.94 271 THR A O 1
ATOM 2086 N N . GLY A 1 272 ? -3.291 -6.144 28.651 1.00 95.00 272 GLY A N 1
ATOM 2087 C CA . GLY A 1 272 ? -1.963 -5.969 29.240 1.00 95.00 272 GLY A CA 1
ATOM 2088 C C . GLY A 1 272 ? -0.811 -6.271 28.275 1.00 95.00 272 GLY A C 1
ATOM 2089 O O . GLY A 1 272 ? 0.343 -6.245 28.696 1.00 95.00 272 GLY A O 1
ATOM 2090 N N . ASP A 1 273 ? -1.100 -6.529 26.993 1.00 96.44 273 ASP A N 1
ATOM 2091 C CA . ASP A 1 273 ? -0.085 -6.903 25.996 1.00 96.44 273 ASP A CA 1
ATOM 2092 C C . ASP A 1 273 ? 0.621 -5.699 25.358 1.00 96.44 273 ASP A C 1
ATOM 2094 O O . ASP A 1 273 ? 1.667 -5.861 24.729 1.00 96.44 273 ASP A O 1
ATOM 2098 N N . TYR A 1 274 ? 0.043 -4.501 25.475 1.00 98.06 274 TYR A N 1
ATOM 2099 C CA . TYR A 1 274 ? 0.473 -3.313 24.738 1.00 98.06 274 TYR A CA 1
ATOM 2100 C C . TYR A 1 274 ? 1.098 -2.261 25.653 1.00 98.06 274 TYR A C 1
ATOM 2102 O O . TYR A 1 274 ? 0.678 -2.078 26.792 1.00 98.06 274 TYR A O 1
ATOM 2110 N N . VAL A 1 275 ? 2.067 -1.512 25.123 1.00 97.75 275 VAL A N 1
ATOM 2111 C CA . VAL A 1 275 ? 2.684 -0.366 25.822 1.00 97.75 275 VAL A CA 1
ATOM 2112 C C . VAL A 1 275 ? 2.079 0.982 25.418 1.00 97.75 275 VAL A C 1
ATOM 2114 O O . VAL A 1 275 ? 2.497 2.027 25.910 1.00 97.75 275 VAL A O 1
ATOM 2117 N N . GLY A 1 276 ? 1.130 0.972 24.485 1.00 97.75 276 GLY A N 1
ATOM 2118 C CA . GLY A 1 276 ? 0.495 2.160 23.931 1.00 97.75 276 GLY A CA 1
ATOM 2119 C C . GLY A 1 276 ? -0.332 1.835 22.694 1.00 97.75 276 GLY A C 1
ATOM 2120 O O . GLY A 1 276 ? -0.357 0.694 22.220 1.00 97.75 276 GLY A O 1
ATOM 2121 N N . ALA A 1 277 ? -0.995 2.859 22.164 1.00 98.31 277 ALA A N 1
ATOM 2122 C CA . ALA A 1 277 ? -1.845 2.742 20.993 1.00 98.31 277 ALA A CA 1
ATOM 2123 C C . ALA A 1 277 ? -1.699 3.896 20.001 1.00 98.31 277 ALA A C 1
ATOM 2125 O O . ALA A 1 277 ? -1.366 5.026 20.359 1.00 98.31 277 ALA A O 1
ATOM 2126 N N . ILE A 1 278 ? -2.022 3.598 18.747 1.00 98.25 278 ILE A N 1
ATOM 2127 C CA . ILE A 1 278 ? -2.143 4.550 17.646 1.00 98.25 278 ILE A CA 1
ATOM 2128 C C . ILE A 1 278 ? -3.591 4.507 17.149 1.00 98.25 278 ILE A C 1
ATOM 2130 O O . ILE A 1 278 ? -4.102 3.442 16.813 1.00 98.25 278 ILE A O 1
ATOM 2134 N N . TRP A 1 279 ? -4.248 5.659 17.086 1.00 97.75 279 TRP A N 1
ATOM 2135 C CA . TRP A 1 279 ? -5.583 5.837 16.518 1.00 97.75 279 TRP A CA 1
ATOM 2136 C C . TRP A 1 279 ? -5.460 6.551 15.174 1.00 97.75 279 TRP A C 1
ATOM 2138 O O . TRP A 1 279 ? -4.987 7.682 15.151 1.00 97.75 279 TRP A O 1
ATOM 2148 N N . LEU A 1 280 ? -5.857 5.896 14.079 1.00 97.38 280 LEU A N 1
ATOM 2149 C CA . LEU A 1 280 ? -5.812 6.469 12.730 1.00 97.38 280 LEU A CA 1
ATOM 2150 C C . LEU A 1 280 ? -7.202 6.924 12.293 1.00 97.38 280 LEU A C 1
ATOM 2152 O O . LEU A 1 280 ? -8.081 6.086 12.101 1.00 97.38 280 LEU A O 1
ATOM 2156 N N . GLU A 1 281 ? -7.404 8.214 12.055 1.00 95.25 281 GLU A N 1
ATOM 2157 C CA . GLU A 1 281 ? -8.701 8.758 11.645 1.00 95.25 281 GLU A CA 1
ATOM 2158 C C . GLU A 1 281 ? -8.556 9.950 10.688 1.00 95.25 281 GLU A C 1
ATOM 2160 O O . GLU A 1 281 ? -7.473 10.453 10.413 1.00 95.25 281 GLU A O 1
ATOM 2165 N N . SER A 1 282 ? -9.664 10.391 10.092 1.00 92.56 282 SER A N 1
ATOM 2166 C CA . SER A 1 282 ? -9.690 11.661 9.377 1.00 92.56 282 SER A CA 1
ATOM 2167 C C . SER A 1 282 ? -9.320 12.834 10.282 1.00 92.56 282 SER A C 1
ATOM 2169 O O . SER A 1 282 ? -9.847 12.964 11.389 1.00 92.56 282 SER A O 1
ATOM 2171 N N . SER A 1 283 ? -8.558 13.786 9.742 1.00 88.44 283 SER A N 1
ATOM 2172 C CA . SER A 1 283 ? -8.275 15.067 10.398 1.00 88.44 283 SER A CA 1
ATOM 2173 C C . SER A 1 283 ? -9.535 15.848 10.795 1.00 88.44 283 SER A C 1
ATOM 2175 O O . SER A 1 283 ? -9.482 16.648 11.726 1.00 88.44 283 SER A O 1
ATOM 2177 N N . TYR A 1 284 ? -10.676 15.603 10.137 1.00 87.38 284 TYR A N 1
ATOM 2178 C CA . TYR A 1 284 ? -11.957 16.216 10.497 1.00 87.38 284 TYR A CA 1
ATOM 2179 C C . TYR A 1 284 ? -12.517 15.717 11.838 1.00 87.38 284 TYR A C 1
ATOM 2181 O O . TYR A 1 284 ? -13.140 16.499 12.552 1.00 87.38 284 TYR A O 1
ATOM 2189 N N . ASN A 1 285 ? -12.293 14.444 12.184 1.00 89.19 285 ASN A N 1
ATOM 2190 C CA . ASN A 1 285 ? -12.933 13.789 13.332 1.00 89.19 285 ASN A CA 1
ATOM 2191 C C . ASN A 1 285 ? -11.944 13.468 14.463 1.00 89.19 285 ASN A C 1
ATOM 2193 O O . ASN A 1 285 ? -12.344 13.439 15.627 1.00 89.19 285 ASN A O 1
ATOM 2197 N N . VAL A 1 286 ? -10.652 13.302 14.147 1.00 94.06 286 VAL A N 1
ATOM 2198 C CA . VAL A 1 286 ? -9.629 12.785 15.073 1.00 94.06 286 VAL A CA 1
ATOM 2199 C C . VAL A 1 286 ? -9.554 13.560 16.389 1.00 94.06 286 VAL A C 1
ATOM 2201 O O . VAL A 1 286 ? -9.448 12.953 17.452 1.00 94.06 286 VAL A O 1
ATOM 2204 N N . ALA A 1 287 ? -9.679 14.890 16.360 1.00 93.06 287 ALA A N 1
ATOM 2205 C CA . ALA A 1 287 ? -9.641 15.709 17.572 1.00 93.06 287 ALA A CA 1
ATOM 2206 C C . ALA A 1 287 ? -10.841 15.434 18.498 1.00 93.06 287 ALA A C 1
ATOM 2208 O O . ALA A 1 287 ? -10.689 15.368 19.716 1.00 93.06 287 ALA A O 1
ATOM 2209 N N . GLY A 1 288 ? -12.030 15.240 17.921 1.00 93.25 288 GLY A N 1
ATOM 2210 C CA . GLY A 1 288 ? -13.244 14.926 18.673 1.00 93.25 288 GLY A CA 1
ATOM 2211 C C . GLY A 1 288 ? -13.200 13.516 19.255 1.00 93.25 288 GLY A C 1
ATOM 2212 O O . GLY A 1 288 ? -13.449 13.331 20.446 1.00 93.25 288 GLY A O 1
ATOM 2213 N N . THR A 1 289 ? -12.820 12.529 18.444 1.00 94.50 289 THR A N 1
ATOM 2214 C CA . THR A 1 289 ? -12.747 11.131 18.886 1.00 94.50 289 THR A CA 1
ATOM 2215 C C . THR A 1 289 ? -11.639 10.912 19.908 1.00 94.50 289 THR A C 1
ATOM 2217 O O . THR A 1 289 ? -11.853 10.219 20.896 1.00 94.50 289 THR A O 1
ATOM 2220 N N . THR A 1 290 ? -10.463 11.523 19.748 1.00 95.12 290 THR A N 1
ATOM 2221 C CA . THR A 1 290 ? -9.399 11.397 20.761 1.00 95.12 290 THR A CA 1
ATOM 2222 C C . THR A 1 290 ? -9.749 12.085 22.073 1.00 95.12 290 THR A C 1
ATOM 2224 O O . THR A 1 290 ? -9.439 11.543 23.131 1.00 95.12 290 THR A O 1
ATOM 2227 N N . TYR A 1 291 ? -10.465 13.214 22.037 1.00 95.75 291 TYR A N 1
ATOM 2228 C CA . TYR A 1 291 ? -11.024 13.806 23.251 1.00 95.75 291 TYR A CA 1
ATOM 2229 C C . TYR A 1 291 ? -12.027 12.861 23.930 1.00 95.75 291 TYR A C 1
ATOM 2231 O O . TYR A 1 291 ? -11.965 12.669 25.142 1.00 95.75 291 TYR A O 1
ATOM 2239 N N . TRP A 1 292 ? -12.902 12.212 23.157 1.00 95.62 292 TRP A N 1
ATOM 2240 C CA . TRP A 1 292 ? -13.825 11.193 23.664 1.00 95.62 292 TRP A CA 1
ATOM 2241 C C . TRP A 1 292 ? -13.094 10.002 24.302 1.00 95.62 292 TRP A C 1
ATOM 2243 O O . TRP A 1 292 ? -13.426 9.600 25.417 1.00 95.62 292 TRP A O 1
ATOM 2253 N N . LEU A 1 293 ? -12.061 9.472 23.638 1.00 96.50 293 LEU A N 1
ATOM 2254 C CA . LEU A 1 293 ? -11.227 8.390 24.169 1.00 96.50 293 LEU A CA 1
ATOM 2255 C C . LEU A 1 293 ? -10.533 8.800 25.473 1.00 96.50 293 LEU A C 1
ATOM 2257 O O . LEU A 1 293 ? -10.543 8.033 26.427 1.00 96.50 293 LEU A O 1
ATOM 2261 N N . ASN A 1 294 ? -10.008 10.024 25.551 1.00 96.31 294 ASN A N 1
ATOM 2262 C CA . ASN A 1 294 ? -9.372 10.553 26.759 1.00 96.31 294 ASN A CA 1
ATOM 2263 C C . ASN A 1 294 ? -10.332 10.651 27.960 1.00 96.31 294 ASN A C 1
ATOM 2265 O O . ASN A 1 294 ? -9.887 10.640 29.102 1.00 96.31 294 ASN A O 1
ATOM 2269 N N . LEU A 1 295 ? -11.640 10.779 27.722 1.00 96.81 295 LEU A N 1
ATOM 2270 C CA . LEU A 1 295 ? -12.637 10.825 28.794 1.00 96.81 295 LEU A CA 1
ATOM 2271 C C . LEU A 1 295 ? -13.100 9.438 29.250 1.00 96.81 295 LEU A C 1
ATOM 2273 O O . LEU A 1 295 ? -13.491 9.297 30.406 1.00 96.81 295 LEU A O 1
ATOM 2277 N N . LEU A 1 296 ? -13.138 8.454 28.346 1.00 97.06 296 LEU A N 1
ATOM 2278 C CA . LEU A 1 296 ? -13.839 7.187 28.588 1.00 97.06 296 LEU A CA 1
ATOM 2279 C C . LEU A 1 296 ? -12.951 5.951 28.658 1.00 97.06 296 LEU A C 1
ATOM 2281 O O . LEU A 1 296 ? -13.411 4.934 29.173 1.00 97.06 296 LEU A O 1
ATOM 2285 N N . ILE A 1 297 ? -11.736 5.997 28.113 1.00 97.94 297 ILE A N 1
ATOM 2286 C CA . ILE A 1 297 ? -10.816 4.868 28.218 1.00 97.94 297 ILE A CA 1
ATOM 2287 C C . ILE A 1 297 ? -10.118 4.935 29.572 1.00 97.94 297 ILE A C 1
ATOM 2289 O O . ILE A 1 297 ? -9.353 5.855 29.848 1.00 97.94 297 ILE A O 1
ATOM 2293 N N . ASP A 1 298 ? -10.371 3.931 30.401 1.00 97.44 298 ASP A N 1
ATOM 2294 C CA . ASP A 1 298 ? -9.705 3.722 31.679 1.00 97.44 298 ASP A CA 1
ATOM 2295 C C . ASP A 1 298 ? -8.348 3.052 31.429 1.00 97.44 298 ASP A C 1
ATOM 2297 O O . ASP A 1 298 ? -8.236 1.825 31.360 1.00 97.44 298 ASP A O 1
ATOM 2301 N N . THR A 1 299 ? -7.326 3.862 31.154 1.00 96.56 299 THR A N 1
ATOM 2302 C CA . THR A 1 299 ? -5.959 3.395 30.912 1.00 96.56 299 THR A CA 1
ATOM 2303 C C . THR A 1 299 ? -4.933 4.466 31.269 1.00 96.56 299 THR A C 1
ATOM 2305 O O . THR A 1 299 ? -5.174 5.659 31.101 1.00 96.56 299 THR A O 1
ATOM 2308 N N . GLU A 1 300 ? -3.750 4.035 31.706 1.00 96.25 300 GLU A N 1
ATOM 2309 C CA . GLU A 1 300 ? -2.568 4.899 31.832 1.00 96.25 300 GLU A CA 1
ATOM 2310 C C . GLU A 1 300 ? -1.674 4.848 30.578 1.00 96.25 300 GLU A C 1
ATOM 2312 O O . GLU A 1 300 ? -0.689 5.582 30.477 1.00 96.25 300 GLU A O 1
ATOM 2317 N N . LEU A 1 301 ? -1.991 3.973 29.615 1.00 97.75 301 LEU A N 1
ATOM 2318 C CA . LEU A 1 301 ? -1.204 3.811 28.397 1.00 97.75 301 LEU A CA 1
ATOM 2319 C C . LEU A 1 301 ? -1.406 5.004 27.447 1.00 97.75 301 LEU A C 1
ATOM 2321 O O . LEU A 1 301 ? -2.530 5.480 27.276 1.00 97.75 301 LEU A O 1
ATOM 2325 N N . PRO A 1 302 ? -0.349 5.474 26.762 1.00 97.50 302 PRO A N 1
ATOM 2326 C CA . PRO A 1 302 ? -0.479 6.562 25.804 1.00 97.50 302 PRO A CA 1
ATOM 2327 C C . PRO A 1 302 ? -1.278 6.124 24.569 1.00 97.50 302 PRO A C 1
ATOM 2329 O O . PRO A 1 302 ? -1.002 5.079 23.975 1.00 97.50 302 PRO A O 1
ATOM 2332 N N . ILE A 1 303 ? -2.213 6.972 24.132 1.00 97.81 303 ILE A N 1
ATOM 2333 C CA . ILE A 1 303 ? -2.935 6.834 22.860 1.00 97.81 303 ILE A CA 1
ATOM 2334 C C . ILE A 1 303 ? -2.588 8.033 21.972 1.00 97.81 303 ILE A C 1
ATOM 2336 O O . ILE A 1 303 ? -2.860 9.179 22.325 1.00 97.81 303 ILE A O 1
ATOM 2340 N N . SER A 1 304 ? -1.989 7.778 20.811 1.00 97.00 304 SER A N 1
ATOM 2341 C CA . SER A 1 304 ? -1.636 8.804 19.826 1.00 97.00 304 SER A CA 1
ATOM 2342 C C . SER A 1 304 ? -2.696 8.887 18.726 1.00 97.00 304 SER A C 1
ATOM 2344 O O . SER A 1 304 ? -2.860 7.942 17.956 1.00 97.00 304 SER A O 1
ATOM 2346 N N . GLY A 1 305 ? -3.409 10.014 18.636 1.00 95.31 305 GLY A N 1
ATOM 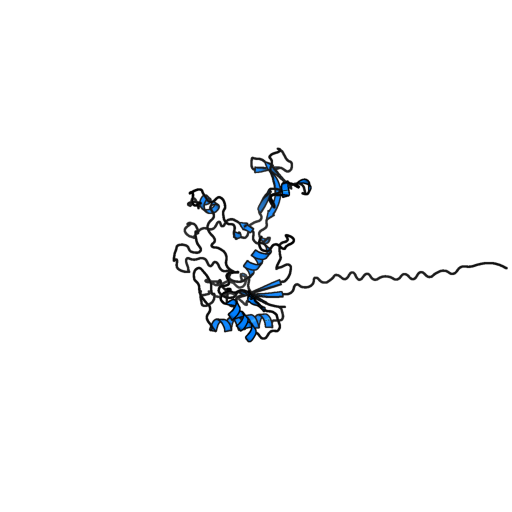2347 C CA . GLY A 1 305 ? -4.308 10.314 17.515 1.00 95.31 305 GLY A CA 1
ATOM 2348 C C . GLY A 1 305 ? -3.555 10.832 16.298 1.00 95.31 305 GLY A C 1
ATOM 2349 O O . GLY A 1 305 ? -2.782 11.780 16.432 1.00 95.31 305 GLY A O 1
ATOM 2350 N N . ASN A 1 306 ? -3.797 10.223 15.138 1.00 88.81 306 ASN A N 1
ATOM 2351 C CA . ASN A 1 306 ? -3.147 10.526 13.864 1.00 88.81 306 ASN A CA 1
ATOM 2352 C C . ASN A 1 306 ? -4.161 10.611 12.722 1.00 88.81 306 ASN A C 1
ATOM 2354 O O . ASN A 1 306 ? -5.125 9.810 12.718 1.00 88.81 306 ASN A O 1
#

Foldseek 3Di:
DDDDDDDDDDDDDPPDPPPPPPPPPPAFFEAEEEAAFQQCLQFDFWQWAAQVLCVVLVHDAPADPVRHGDPDAFWDWDFDPFKDKDWAFPPPVDVCCVVPVVVDDFACFWQDPVRDTDNDDPDPPTTGTHIDIDGRVLGIDGHGRNDAPPVRHIRPGQAPDPPDDPVRGHDRGDQKCPVSLSCLQNHPNNQDPVRHGRNPVVRHHYAIYHQAHQDDQQCWAAPVRDRHDDPGTGHHDDELPRHAHCDDDGHDHDPVSLVSNLVRVLVVVVVVRHQAYEYRDDPVCQVVSVVVNVVRRPDPHYYHGD